Protein AF-A0A970LHW4-F1 (afdb_monomer)

Structure (mmCIF, N/CA/C/O backbone):
data_AF-A0A970LHW4-F1
#
_entry.id   AF-A0A970LHW4-F1
#
loop_
_atom_site.group_PDB
_atom_site.id
_atom_site.type_symbol
_atom_site.label_atom_id
_atom_site.label_alt_id
_atom_site.label_comp_id
_atom_site.label_asym_id
_atom_site.label_entity_id
_atom_site.label_seq_id
_atom_site.pdbx_PDB_ins_code
_atom_site.Cartn_x
_atom_site.Cartn_y
_atom_site.Cartn_z
_atom_site.occupancy
_atom_site.B_iso_or_equiv
_atom_site.auth_seq_id
_atom_site.auth_comp_id
_atom_site.auth_asym_id
_atom_site.auth_atom_id
_atom_site.pdbx_PDB_model_num
ATOM 1 N N . MET A 1 1 ? -14.617 6.954 9.684 1.00 85.25 1 MET A N 1
ATOM 2 C CA . MET A 1 1 ? -13.290 6.614 9.109 1.00 85.25 1 MET A CA 1
ATOM 3 C C . MET A 1 1 ? -13.121 5.182 8.567 1.00 85.25 1 MET A C 1
ATOM 5 O O . MET A 1 1 ? -12.139 4.985 7.858 1.00 85.25 1 MET A O 1
ATOM 9 N N . LYS A 1 2 ? -14.026 4.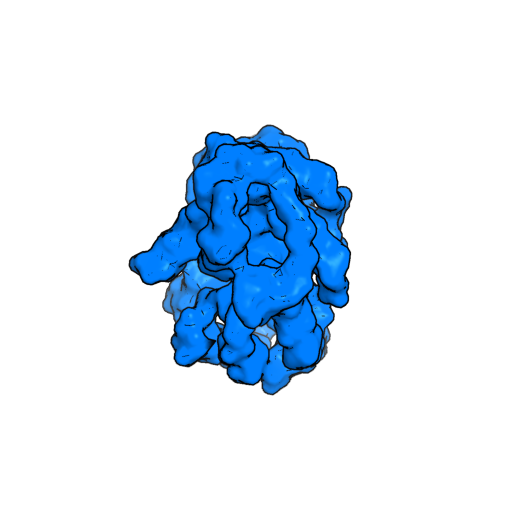224 8.832 1.00 91.62 2 LYS A N 1
ATOM 10 C CA . LYS A 1 2 ? -13.881 2.782 8.519 1.00 91.62 2 LYS A CA 1
ATOM 11 C C . LYS A 1 2 ? -13.119 2.439 7.222 1.00 91.62 2 LYS A C 1
ATOM 13 O O . LYS A 1 2 ? -13.445 2.955 6.150 1.00 91.62 2 LYS A O 1
ATOM 18 N N . ASN A 1 3 ? -12.145 1.539 7.321 1.00 96.50 3 ASN A N 1
ATOM 19 C CA . ASN A 1 3 ? -11.309 1.055 6.229 1.00 96.50 3 ASN A CA 1
ATOM 20 C C . ASN A 1 3 ? -11.797 -0.316 5.727 1.00 96.50 3 ASN A C 1
ATOM 22 O O . ASN A 1 3 ? -11.518 -1.361 6.317 1.00 96.50 3 ASN A O 1
ATOM 26 N N . LYS A 1 4 ? -12.526 -0.306 4.604 1.00 95.88 4 LYS A N 1
ATOM 27 C CA . LYS A 1 4 ? -13.119 -1.512 3.997 1.00 95.88 4 LYS A CA 1
ATOM 28 C C . LYS A 1 4 ? -12.069 -2.529 3.538 1.00 95.88 4 LYS A C 1
ATOM 30 O O . LYS A 1 4 ? -12.316 -3.729 3.621 1.00 95.88 4 LYS A O 1
ATOM 35 N N . LEU A 1 5 ? -10.897 -2.066 3.095 1.00 97.94 5 LEU A N 1
ATOM 36 C CA . LEU A 1 5 ? -9.785 -2.943 2.725 1.00 97.94 5 LEU A CA 1
ATOM 37 C C . LEU A 1 5 ? -9.297 -3.739 3.939 1.00 97.94 5 LEU A C 1
ATOM 39 O O . LEU A 1 5 ? -9.188 -4.962 3.870 1.00 97.94 5 LEU A O 1
ATOM 43 N N . LYS A 1 6 ? -9.063 -3.049 5.066 1.00 98.25 6 LYS A N 1
ATOM 44 C CA . LYS A 1 6 ? -8.646 -3.674 6.331 1.00 98.25 6 LYS A CA 1
ATOM 45 C C . LYS A 1 6 ? -9.689 -4.676 6.827 1.00 98.25 6 LYS A C 1
ATOM 47 O O . LYS A 1 6 ? -9.333 -5.799 7.160 1.00 98.25 6 LYS A O 1
ATOM 52 N N . GLU A 1 7 ? -10.969 -4.306 6.815 1.00 98.06 7 GLU A N 1
ATOM 53 C CA . GLU A 1 7 ? -12.076 -5.204 7.180 1.00 98.06 7 GLU A CA 1
ATOM 54 C C . GLU A 1 7 ? -12.098 -6.482 6.324 1.00 98.06 7 GLU A C 1
ATOM 56 O O . GLU A 1 7 ? -12.187 -7.593 6.855 1.00 98.06 7 GLU A O 1
ATOM 61 N N . LYS A 1 8 ? -11.964 -6.344 4.998 1.00 98.31 8 LYS A N 1
ATOM 62 C CA . LYS A 1 8 ? -11.939 -7.489 4.082 1.00 98.31 8 LYS A CA 1
ATOM 63 C C . LYS A 1 8 ? -10.765 -8.423 4.380 1.00 98.31 8 LYS A C 1
ATOM 65 O O . LYS A 1 8 ? -10.973 -9.629 4.467 1.00 98.31 8 LYS A O 1
ATOM 70 N N . MET A 1 9 ? -9.566 -7.892 4.613 1.00 98.12 9 MET A N 1
ATOM 71 C CA . MET A 1 9 ? -8.403 -8.726 4.945 1.00 98.12 9 MET A CA 1
ATOM 72 C C . MET A 1 9 ? -8.523 -9.391 6.323 1.00 98.12 9 MET A C 1
ATOM 74 O O . MET A 1 9 ? -8.213 -10.571 6.457 1.00 98.12 9 MET A O 1
ATOM 78 N N . LEU A 1 10 ? -9.043 -8.691 7.341 1.00 97.56 10 LEU A N 1
ATOM 79 C CA . LEU A 1 10 ? -9.272 -9.271 8.676 1.00 97.56 10 LEU A CA 1
ATOM 80 C C . LEU A 1 10 ? -10.277 -10.432 8.662 1.00 97.56 10 LEU A C 1
ATOM 82 O O . LEU A 1 10 ? -10.182 -11.335 9.489 1.00 97.56 10 LEU A O 1
ATOM 86 N N . SER A 1 11 ? -11.219 -10.435 7.715 1.00 97.31 11 SER A N 1
ATOM 87 C CA . SER A 1 11 ? -12.148 -11.553 7.495 1.00 97.31 11 SER A CA 1
ATOM 88 C C . SER A 1 11 ? -11.569 -12.685 6.629 1.00 97.31 11 SER A C 1
ATOM 90 O O . SER A 1 11 ? -12.286 -13.622 6.280 1.00 97.31 11 SER A O 1
ATOM 92 N N . GLY A 1 12 ? -10.274 -12.630 6.295 1.00 95.62 12 GLY A N 1
ATOM 93 C CA . GLY A 1 12 ? -9.578 -13.624 5.470 1.00 95.62 12 GLY A CA 1
ATOM 94 C C . GLY A 1 12 ? -9.764 -13.432 3.962 1.00 95.62 12 GLY A C 1
ATOM 95 O O . GLY A 1 12 ? -9.397 -14.306 3.174 1.00 95.62 12 GLY A O 1
ATOM 96 N N . GLY A 1 13 ? -10.351 -12.309 3.539 1.00 97.31 13 GLY A N 1
ATOM 97 C CA . GLY A 1 13 ? -10.521 -11.964 2.135 1.00 97.31 13 GLY A CA 1
ATOM 98 C C . GLY A 1 13 ? -9.216 -11.496 1.491 1.00 97.31 13 GLY A C 1
ATOM 99 O O . GLY A 1 13 ? -8.459 -10.726 2.073 1.00 97.31 13 GLY A O 1
ATOM 100 N N . LYS A 1 14 ? -8.986 -11.915 0.244 1.00 97.88 14 LYS A N 1
ATOM 101 C CA . LYS A 1 14 ? -7.875 -11.421 -0.584 1.00 97.88 14 LYS A CA 1
ATOM 102 C C . LYS A 1 14 ? -8.255 -10.112 -1.262 1.00 97.88 14 LYS A C 1
ATOM 104 O O . LYS A 1 14 ? -9.410 -9.951 -1.671 1.00 97.88 14 LYS A O 1
ATOM 109 N N . VAL A 1 15 ? -7.289 -9.208 -1.404 1.00 98.69 15 VAL A N 1
ATOM 110 C CA . VAL A 1 15 ? -7.511 -7.874 -1.967 1.00 98.69 15 VAL A CA 1
ATOM 111 C C . VAL A 1 15 ? -6.687 -7.634 -3.228 1.00 98.69 15 VAL A C 1
ATOM 113 O O . VAL A 1 15 ? -5.481 -7.878 -3.257 1.00 98.69 15 VAL A O 1
ATOM 116 N N . LEU A 1 16 ? -7.336 -7.162 -4.290 1.00 98.75 16 LEU A N 1
ATOM 117 C CA . LEU A 1 16 ? -6.688 -6.862 -5.568 1.00 98.75 16 LEU A CA 1
ATOM 118 C C . LEU A 1 16 ? -6.726 -5.360 -5.838 1.00 98.75 16 LEU A C 1
ATOM 120 O O . LEU A 1 16 ? -7.782 -4.733 -5.747 1.00 98.75 16 LEU A O 1
ATOM 124 N N . GLY A 1 17 ? -5.578 -4.801 -6.202 1.00 98.56 17 GLY A N 1
ATOM 125 C CA . GLY A 1 17 ? -5.444 -3.396 -6.561 1.00 98.56 17 GLY A CA 1
ATOM 126 C C . GLY A 1 17 ? -4.486 -3.170 -7.719 1.00 98.56 17 GLY A C 1
ATOM 127 O O . GLY A 1 17 ? -3.984 -4.117 -8.321 1.00 98.56 17 GLY A O 1
ATOM 128 N N . THR A 1 18 ? -4.226 -1.902 -8.021 1.00 98.62 18 THR A N 1
ATOM 129 C CA . THR A 1 18 ? -3.311 -1.454 -9.084 1.00 98.62 18 THR A CA 1
ATOM 130 C C . THR A 1 18 ? -2.544 -0.216 -8.633 1.00 98.62 18 THR A C 1
ATOM 132 O O . THR A 1 18 ? -3.026 0.542 -7.786 1.00 98.62 18 THR A O 1
ATOM 135 N N . PHE A 1 19 ? -1.379 0.030 -9.229 1.00 98.50 19 PHE A N 1
ATOM 136 C CA . PHE A 1 19 ? -0.778 1.362 -9.188 1.00 98.50 19 PHE A CA 1
ATOM 137 C C . PHE A 1 19 ? -1.552 2.330 -10.089 1.00 98.50 19 PHE A C 1
ATOM 139 O O . PHE A 1 19 ? -2.096 1.933 -11.125 1.00 98.50 19 PHE A O 1
ATOM 146 N N . PHE A 1 20 ? -1.613 3.589 -9.666 1.00 98.25 20 PHE A N 1
ATOM 147 C CA . PHE A 1 20 ? -2.299 4.672 -10.356 1.00 98.25 20 PHE A CA 1
ATOM 148 C C . PHE A 1 20 ? -1.300 5.765 -10.721 1.00 98.25 20 PHE A C 1
ATOM 150 O O . PHE A 1 20 ? -0.645 6.322 -9.840 1.00 98.25 20 PHE A O 1
ATOM 157 N N . GLN A 1 21 ? -1.190 6.053 -12.017 1.00 95.69 21 GLN A N 1
ATOM 158 C CA . GLN A 1 21 ? -0.296 7.058 -12.594 1.00 95.69 21 GLN A CA 1
ATOM 159 C C . GLN A 1 21 ? -0.969 7.903 -13.683 1.00 95.69 21 GLN A C 1
ATOM 161 O O . GLN A 1 21 ? -0.470 8.984 -13.992 1.00 95.69 21 GLN A O 1
ATOM 166 N N . LEU A 1 22 ? -2.101 7.464 -14.251 1.00 94.88 22 LEU A N 1
ATOM 167 C CA . LEU A 1 22 ? -2.791 8.178 -15.333 1.00 94.88 22 LEU A CA 1
ATOM 168 C C . LEU A 1 22 ? -3.303 9.555 -14.883 1.00 94.88 22 LEU A C 1
ATOM 170 O O . LEU A 1 22 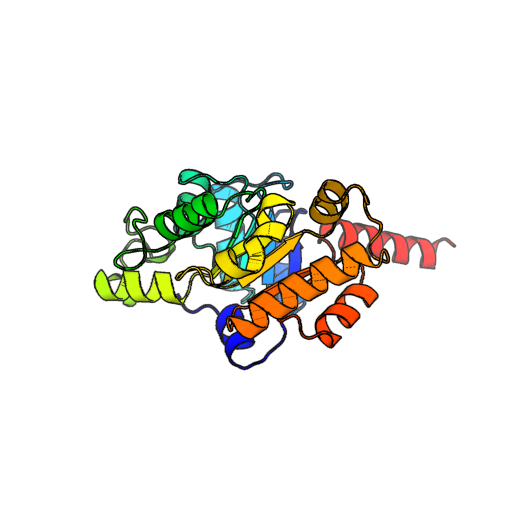? -3.295 10.510 -15.659 1.00 94.88 22 LEU A O 1
ATOM 174 N N . GLY A 1 23 ? -3.719 9.657 -13.619 1.00 95.00 23 GLY A N 1
ATOM 175 C CA . GLY A 1 23 ? -4.276 10.877 -13.050 1.00 95.00 23 GLY A CA 1
ATOM 176 C C . GLY A 1 23 ? -5.713 11.150 -13.503 1.00 95.00 23 GLY A C 1
ATOM 177 O O . GLY A 1 23 ? -6.284 10.465 -14.349 1.00 95.00 23 GLY A O 1
ATOM 178 N N . GLY A 1 24 ? -6.311 12.177 -12.900 1.00 97.12 24 GLY A N 1
ATOM 179 C CA . GLY A 1 24 ? -7.685 12.597 -13.171 1.00 97.12 24 GLY A CA 1
ATOM 180 C C . GLY A 1 24 ? -8.746 11.784 -12.420 1.00 97.12 24 GLY A C 1
ATOM 181 O O . GLY A 1 24 ? -8.672 10.563 -12.292 1.00 97.12 24 GLY A O 1
ATOM 182 N N . ASN A 1 25 ? -9.784 12.477 -11.948 1.00 97.94 25 ASN A N 1
ATOM 183 C CA . ASN A 1 25 ? -10.868 11.854 -11.183 1.00 97.94 25 ASN A CA 1
ATOM 184 C C . ASN A 1 25 ? -11.656 10.829 -12.011 1.00 97.94 25 ASN A C 1
ATOM 186 O O . ASN A 1 25 ? -12.029 9.791 -11.481 1.00 97.94 25 ASN A O 1
ATOM 190 N N . THR A 1 26 ? -11.814 11.045 -13.321 1.00 98.25 26 THR A N 1
ATOM 191 C CA . THR A 1 26 ? -12.465 10.075 -14.217 1.00 98.25 26 THR A CA 1
ATOM 192 C C . THR A 1 26 ? -11.777 8.710 -14.189 1.00 98.25 26 THR A C 1
ATOM 194 O O . THR A 1 26 ? -12.448 7.682 -14.161 1.00 98.25 26 THR A O 1
ATOM 197 N N . ALA A 1 27 ? -10.443 8.673 -14.136 1.00 97.88 27 ALA A N 1
ATOM 198 C CA . ALA A 1 27 ? -9.716 7.413 -14.055 1.00 97.88 27 ALA A CA 1
ATOM 199 C C . ALA A 1 27 ? -9.952 6.715 -12.703 1.00 97.88 27 ALA A C 1
ATOM 201 O O . ALA A 1 27 ? -10.177 5.506 -12.672 1.00 97.88 27 ALA A O 1
ATOM 202 N N . VAL A 1 28 ? -10.010 7.469 -11.598 1.00 98.50 28 VAL A N 1
ATOM 203 C CA . VAL A 1 28 ? -10.388 6.936 -10.275 1.00 98.50 28 VAL A CA 1
ATOM 204 C C . VAL A 1 28 ? -11.818 6.379 -10.287 1.00 98.50 28 VAL A C 1
ATOM 206 O O . VAL A 1 28 ? -12.070 5.315 -9.719 1.00 98.50 28 VAL A O 1
ATOM 209 N N . GLU A 1 29 ? -12.755 7.037 -10.976 1.00 98.44 29 GLU A N 1
ATOM 210 C CA . GLU A 1 29 ? -14.111 6.513 -11.164 1.00 98.44 29 GLU A CA 1
ATOM 211 C C . GLU A 1 29 ? -14.121 5.190 -11.922 1.00 98.44 29 GLU A C 1
ATOM 213 O O . GLU A 1 29 ? -14.764 4.240 -11.467 1.00 98.44 29 GLU A O 1
ATOM 218 N N . CYS A 1 30 ? -13.369 5.093 -13.021 1.00 98.44 30 CYS A N 1
ATOM 219 C CA . CYS A 1 30 ? -13.202 3.846 -13.762 1.00 98.44 30 CYS A CA 1
ATOM 220 C C . CYS A 1 30 ? -12.623 2.730 -12.880 1.00 98.44 30 CYS A C 1
ATOM 222 O O . CYS A 1 30 ? -13.139 1.611 -12.903 1.00 98.44 30 CYS A O 1
ATOM 224 N N . LEU A 1 31 ? -11.610 3.026 -12.058 1.00 98.19 31 LEU A N 1
ATOM 225 C CA . LEU A 1 31 ? -11.053 2.057 -11.111 1.00 98.19 31 LEU A CA 1
ATOM 226 C C . LEU A 1 31 ? -12.104 1.590 -10.097 1.00 98.19 31 LEU A C 1
ATOM 228 O O . LEU A 1 31 ? -12.250 0.389 -9.887 1.00 98.19 31 LEU A O 1
ATOM 232 N N . GLY A 1 32 ? -12.903 2.497 -9.534 1.00 97.81 32 GLY A N 1
ATOM 233 C CA . GLY A 1 32 ? -13.994 2.115 -8.634 1.00 97.81 32 GLY A CA 1
ATOM 234 C C . GLY A 1 32 ? -15.111 1.306 -9.308 1.00 97.81 32 GLY A C 1
ATOM 235 O O . GLY A 1 32 ? -15.722 0.454 -8.672 1.00 97.81 32 GLY A O 1
ATOM 236 N N . ILE A 1 33 ? -15.378 1.527 -10.601 1.00 98.19 33 ILE A N 1
ATOM 237 C CA . ILE A 1 33 ? -16.322 0.711 -11.393 1.00 98.19 33 ILE A CA 1
ATOM 238 C C . ILE A 1 33 ? -15.764 -0.695 -11.648 1.00 98.19 33 ILE A C 1
ATOM 240 O O . ILE A 1 33 ? -16.531 -1.654 -11.685 1.00 98.19 33 ILE A O 1
ATOM 244 N N . SER A 1 34 ? -14.445 -0.829 -11.808 1.00 97.56 34 SER A N 1
ATOM 245 C CA . SER A 1 34 ? -13.800 -2.097 -12.180 1.00 97.56 34 SER A CA 1
ATOM 246 C C . SER A 1 34 ? -13.935 -3.217 -11.137 1.00 97.56 34 SER A C 1
ATOM 248 O O . SER A 1 34 ? -13.726 -4.383 -11.466 1.00 97.56 34 SER A O 1
ATOM 250 N N . GLY A 1 35 ? -14.284 -2.880 -9.889 1.00 96.69 35 GLY A N 1
ATOM 251 C CA . GLY A 1 35 ? -14.379 -3.831 -8.779 1.00 96.69 35 GLY A CA 1
ATOM 252 C C . GLY A 1 35 ? -13.052 -4.116 -8.070 1.00 96.69 35 GLY A C 1
ATOM 253 O O . GLY A 1 35 ? -12.989 -5.047 -7.270 1.00 96.69 35 GLY A O 1
ATOM 254 N N . LEU A 1 36 ? -12.000 -3.333 -8.340 1.00 98.31 36 LEU A N 1
ATOM 255 C CA . LEU A 1 36 ? -10.772 -3.355 -7.542 1.00 98.31 36 LEU A CA 1
ATOM 256 C C . LEU A 1 36 ? -11.054 -2.942 -6.090 1.00 98.31 36 LEU A C 1
ATOM 258 O O . LEU A 1 36 ? -11.860 -2.053 -5.820 1.00 98.31 36 LEU A O 1
ATOM 262 N N . ASP A 1 37 ? -10.346 -3.570 -5.152 1.00 98.62 37 ASP A N 1
ATOM 263 C CA . ASP A 1 37 ? -10.492 -3.304 -3.718 1.00 98.62 37 ASP A CA 1
ATOM 264 C C . ASP A 1 37 ? -9.761 -2.024 -3.294 1.00 98.62 37 ASP A C 1
ATOM 266 O O . ASP A 1 37 ? -10.196 -1.294 -2.393 1.00 98.62 37 ASP A O 1
ATOM 270 N N . PHE A 1 38 ? -8.631 -1.756 -3.948 1.00 98.81 38 PHE A N 1
ATOM 271 C CA . PHE A 1 38 ? -7.804 -0.586 -3.706 1.00 98.81 38 PHE A CA 1
ATOM 272 C C . PHE A 1 38 ? -7.059 -0.135 -4.959 1.00 98.81 38 PHE A C 1
ATOM 274 O O . PHE A 1 38 ? -6.933 -0.861 -5.943 1.00 98.81 38 PHE A O 1
ATOM 281 N N . PHE A 1 39 ? -6.507 1.066 -4.891 1.00 98.75 39 PHE A N 1
ATOM 282 C CA . PHE A 1 39 ? -5.485 1.539 -5.815 1.00 98.75 39 PHE A CA 1
ATOM 283 C C . PHE A 1 39 ? -4.428 2.321 -5.039 1.00 98.75 39 PHE A C 1
ATOM 285 O O . PHE A 1 39 ? -4.682 2.781 -3.923 1.00 98.75 39 PHE A O 1
ATOM 292 N N . ILE A 1 40 ? -3.237 2.431 -5.619 1.00 98.88 40 ILE A N 1
ATOM 293 C CA . ILE A 1 40 ? -2.098 3.110 -5.007 1.00 98.88 40 ILE A CA 1
ATOM 294 C C . ILE A 1 40 ? -1.854 4.411 -5.761 1.00 98.88 40 ILE A C 1
ATOM 296 O O . ILE A 1 40 ? -1.388 4.386 -6.899 1.00 98.88 40 ILE A O 1
ATOM 300 N N . ILE A 1 41 ? -2.157 5.536 -5.116 1.00 98.81 41 ILE A N 1
ATOM 301 C CA . ILE A 1 41 ? -1.736 6.862 -5.568 1.00 98.81 41 ILE A CA 1
ATOM 302 C C . ILE A 1 41 ? -0.225 6.937 -5.377 1.00 98.81 41 ILE A C 1
ATOM 304 O O . ILE A 1 41 ? 0.275 6.861 -4.252 1.00 98.81 41 ILE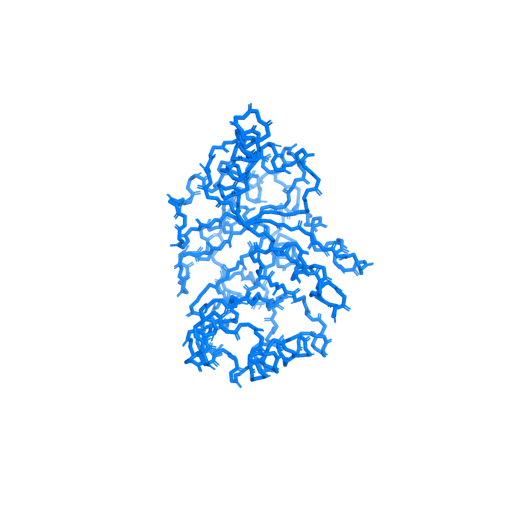 A O 1
ATOM 308 N N . ASP A 1 42 ? 0.496 7.048 -6.482 1.00 98.06 42 ASP A N 1
ATOM 309 C CA . ASP A 1 42 ? 1.949 7.011 -6.481 1.00 98.06 42 ASP A CA 1
ATOM 310 C C . ASP A 1 42 ? 2.535 8.423 -6.448 1.00 98.06 42 ASP A C 1
ATOM 312 O O . ASP A 1 42 ? 2.471 9.145 -7.440 1.00 98.06 42 ASP A O 1
ATOM 316 N N . THR A 1 43 ? 3.094 8.821 -5.306 1.00 98.00 43 THR A N 1
ATOM 317 C CA . THR A 1 43 ? 3.767 10.127 -5.152 1.00 98.00 43 THR A CA 1
ATOM 318 C C . THR A 1 43 ? 5.291 10.022 -5.238 1.00 98.00 43 THR A C 1
ATOM 320 O O . THR A 1 43 ? 5.978 11.035 -5.167 1.00 98.00 43 THR A O 1
ATOM 323 N N . GLU A 1 44 ? 5.830 8.808 -5.390 1.00 97.44 44 GLU A N 1
ATOM 324 C CA . GLU A 1 44 ? 7.268 8.562 -5.542 1.00 97.44 44 GLU A CA 1
ATOM 325 C C . GLU A 1 44 ? 7.689 8.625 -7.013 1.00 97.44 44 GLU A C 1
ATOM 327 O O . GLU A 1 44 ? 8.591 9.377 -7.381 1.00 97.44 44 GLU A O 1
ATOM 332 N N . HIS A 1 45 ? 7.019 7.844 -7.864 1.00 96.44 45 HIS A N 1
ATOM 333 C CA . HIS A 1 45 ? 7.295 7.811 -9.304 1.00 96.44 45 HIS A CA 1
ATOM 334 C C . HIS A 1 45 ? 6.178 8.424 -10.149 1.00 96.44 45 HIS A C 1
ATOM 336 O O . HIS A 1 45 ? 6.384 8.698 -11.332 1.00 96.44 45 HIS A O 1
ATOM 342 N N . GLY A 1 46 ? 4.999 8.639 -9.561 1.00 93.12 46 GLY A N 1
ATOM 343 C CA . GLY A 1 46 ? 3.918 9.375 -10.201 1.00 93.12 46 GLY A CA 1
ATOM 344 C C . GLY A 1 46 ? 4.065 10.891 -10.010 1.00 93.12 46 GLY A C 1
ATOM 345 O O . GLY A 1 46 ? 4.798 11.353 -9.136 1.00 93.12 46 GLY A O 1
ATOM 346 N N . PRO A 1 47 ? 3.356 11.699 -10.813 1.00 93.75 47 PRO A N 1
ATOM 347 C CA . PRO A 1 47 ? 3.504 13.155 -10.817 1.00 93.75 47 PRO A CA 1
ATOM 348 C C . PRO A 1 47 ? 2.684 13.859 -9.718 1.00 93.75 47 PRO A C 1
ATOM 350 O O . PRO A 1 47 ? 2.463 15.066 -9.796 1.00 93.75 47 PRO A O 1
ATOM 353 N N . PHE A 1 48 ? 2.146 13.118 -8.747 1.00 96.56 48 PHE A N 1
ATOM 354 C CA . PHE A 1 48 ? 1.145 13.624 -7.809 1.00 96.56 48 PHE A CA 1
ATOM 355 C C . PHE A 1 48 ? 1.768 14.133 -6.510 1.00 96.56 48 PHE A C 1
ATOM 357 O O . PHE A 1 48 ? 2.714 13.551 -5.988 1.00 96.56 48 PHE A O 1
ATOM 364 N N . ASP A 1 49 ? 1.160 15.172 -5.939 1.00 96.06 49 ASP A N 1
ATOM 365 C CA . ASP A 1 49 ? 1.476 15.664 -4.595 1.00 96.06 49 ASP A CA 1
ATOM 366 C C . ASP A 1 49 ? 0.189 15.762 -3.747 1.00 96.06 49 ASP A C 1
ATOM 368 O O . ASP A 1 49 ? -0.867 15.245 -4.132 1.00 96.06 49 ASP A O 1
ATOM 372 N N . VAL A 1 50 ? 0.269 16.391 -2.573 1.00 97.38 50 VAL A N 1
ATOM 373 C CA . VAL A 1 50 ? -0.780 16.427 -1.538 1.00 97.38 50 VAL A CA 1
ATOM 374 C C . VAL A 1 50 ? -2.159 16.827 -2.076 1.00 97.38 50 VAL A C 1
ATOM 376 O O . VAL A 1 50 ? -3.139 16.137 -1.796 1.00 97.38 50 VAL A O 1
ATOM 379 N N . GLU A 1 51 ? -2.261 17.921 -2.835 1.00 97.56 51 GLU A N 1
ATOM 380 C CA . GLU A 1 51 ? -3.557 18.439 -3.306 1.00 97.56 51 GLU A CA 1
ATOM 381 C C . GLU A 1 51 ? -4.208 17.509 -4.331 1.00 97.56 51 GLU A C 1
ATOM 383 O O . GLU A 1 51 ? -5.374 17.145 -4.191 1.00 97.56 51 GLU A O 1
ATOM 388 N N . THR A 1 52 ? -3.439 17.042 -5.315 1.00 97.88 52 THR A N 1
ATOM 389 C CA . THR A 1 52 ? -3.942 16.101 -6.321 1.00 97.88 52 THR A CA 1
ATOM 390 C C . THR A 1 52 ? -4.334 14.766 -5.680 1.00 97.88 52 THR A C 1
ATOM 392 O O . THR A 1 52 ? -5.384 14.207 -5.990 1.00 97.88 52 THR A O 1
ATOM 395 N N . SER A 1 53 ? -3.537 14.286 -4.720 1.00 98.50 53 SER A N 1
ATOM 396 C CA . SER A 1 53 ? -3.846 13.072 -3.954 1.00 98.50 53 SER A CA 1
ATOM 397 C C . SER A 1 53 ? -5.145 13.222 -3.161 1.00 98.50 53 SER A C 1
ATOM 399 O O . SER A 1 53 ? -5.961 12.302 -3.141 1.00 98.50 53 SER A O 1
ATOM 401 N N . MET A 1 54 ? -5.380 14.389 -2.550 1.00 98.38 54 MET A N 1
ATOM 402 C CA . MET A 1 54 ? -6.628 14.696 -1.845 1.00 98.38 54 MET A CA 1
ATOM 403 C C . MET A 1 54 ? -7.851 14.585 -2.762 1.00 98.38 54 MET A C 1
ATOM 405 O O . MET A 1 54 ? -8.874 14.035 -2.350 1.00 98.38 54 MET A O 1
ATOM 409 N N . ASP A 1 55 ? -7.759 15.080 -3.995 1.00 98.38 55 ASP A N 1
ATOM 410 C CA . ASP A 1 55 ? -8.865 15.007 -4.953 1.00 98.38 55 ASP A CA 1
ATOM 411 C C . ASP A 1 55 ? -9.151 13.570 -5.401 1.00 98.38 55 ASP A C 1
ATOM 413 O O . ASP A 1 55 ? -10.313 13.152 -5.442 1.00 98.38 55 ASP A O 1
ATOM 417 N N . PHE A 1 56 ? -8.112 12.761 -5.613 1.00 98.75 56 PHE A N 1
ATOM 418 C CA . PHE A 1 56 ? -8.287 11.336 -5.896 1.00 98.75 56 PHE A CA 1
ATOM 419 C C . PHE A 1 56 ? -8.896 10.580 -4.715 1.00 98.75 56 PHE A C 1
ATOM 421 O O . PHE A 1 56 ? -9.777 9.746 -4.919 1.00 98.75 56 PHE A O 1
ATOM 428 N N . ILE A 1 57 ? -8.491 10.895 -3.481 1.00 98.56 57 ILE A N 1
ATOM 429 C CA . ILE A 1 57 ? -9.068 10.303 -2.266 1.00 98.56 57 ILE A CA 1
ATOM 430 C C . ILE A 1 57 ? -10.565 10.630 -2.161 1.00 98.56 57 ILE A C 1
ATOM 432 O O . ILE A 1 57 ? -11.365 9.737 -1.884 1.00 98.56 57 ILE A O 1
ATOM 436 N N . ARG A 1 58 ? -10.971 11.879 -2.427 1.00 98.12 58 ARG A N 1
ATOM 437 C CA . ARG A 1 58 ? -12.394 12.277 -2.440 1.00 98.12 58 ARG A CA 1
ATOM 438 C C . ARG A 1 58 ? -13.196 11.449 -3.444 1.00 98.12 58 ARG A C 1
ATOM 440 O O . ARG A 1 58 ? -14.256 10.926 -3.108 1.00 98.12 58 ARG A O 1
ATOM 447 N N . THR A 1 59 ? -12.676 11.295 -4.658 1.00 98.50 59 THR A N 1
ATOM 448 C CA . THR A 1 59 ? -13.336 10.504 -5.706 1.00 98.50 59 THR A CA 1
ATOM 449 C C . THR A 1 59 ? -13.396 9.019 -5.342 1.00 98.50 59 THR A C 1
ATOM 451 O O . THR A 1 59 ? -14.425 8.373 -5.532 1.00 98.50 59 THR A O 1
ATOM 454 N N . ALA A 1 60 ? -12.330 8.479 -4.752 1.00 98.38 60 ALA A N 1
ATOM 455 C CA . ALA A 1 60 ? -12.268 7.096 -4.291 1.00 98.38 60 ALA A CA 1
ATOM 456 C C . ALA A 1 60 ? -13.346 6.777 -3.247 1.00 98.38 60 ALA A C 1
ATOM 458 O O . ALA A 1 60 ? -14.031 5.757 -3.350 1.00 98.38 60 ALA A O 1
ATOM 459 N N . GLU A 1 61 ? -13.545 7.679 -2.282 1.00 96.75 61 GLU A N 1
ATOM 460 C CA . GLU A 1 61 ? -14.585 7.558 -1.257 1.00 96.75 61 GLU A CA 1
ATOM 461 C C . GLU A 1 61 ? -15.991 7.520 -1.874 1.00 96.75 61 GLU A C 1
ATOM 463 O O . GLU A 1 61 ? -16.779 6.637 -1.532 1.00 96.75 61 GLU A O 1
ATOM 468 N N . LEU A 1 62 ? -16.285 8.400 -2.842 1.00 97.25 62 LEU A N 1
ATOM 469 C CA . LEU A 1 62 ? -17.562 8.402 -3.574 1.00 97.25 62 LEU A CA 1
ATOM 470 C C . LEU A 1 62 ? -17.789 7.109 -4.371 1.00 97.25 62 LEU A C 1
ATOM 472 O O . LEU A 1 62 ? -18.926 6.678 -4.566 1.00 97.25 62 LEU A O 1
ATOM 476 N N . ARG A 1 63 ? -16.706 6.477 -4.828 1.00 97.00 63 ARG A N 1
ATOM 477 C CA . ARG A 1 63 ? -16.729 5.263 -5.653 1.00 97.00 63 ARG A CA 1
ATOM 478 C C . ARG A 1 63 ? -16.506 3.975 -4.868 1.00 97.00 63 ARG A C 1
ATOM 480 O O . ARG A 1 63 ? -16.477 2.910 -5.474 1.00 97.00 63 ARG A O 1
ATOM 487 N N . ASN A 1 64 ? -16.416 4.055 -3.539 1.00 95.88 64 ASN A N 1
ATOM 488 C CA . ASN A 1 64 ? -16.222 2.916 -2.641 1.00 95.88 64 ASN A CA 1
ATOM 489 C C . ASN A 1 64 ? -14.978 2.053 -2.937 1.00 95.88 64 ASN A C 1
ATOM 491 O O . ASN A 1 64 ? -14.980 0.865 -2.620 1.00 95.88 64 ASN A O 1
ATOM 495 N N . ILE A 1 65 ? -13.913 2.644 -3.479 1.00 98.19 65 ILE A N 1
ATOM 496 C CA . ILE A 1 65 ? -12.606 1.993 -3.646 1.00 98.19 65 ILE A CA 1
ATOM 497 C C . ILE A 1 65 ? -11.620 2.561 -2.621 1.00 98.19 65 ILE A C 1
ATOM 499 O O . ILE A 1 65 ? -11.677 3.746 -2.302 1.00 98.19 65 ILE A O 1
ATOM 503 N N . THR A 1 66 ? -10.729 1.736 -2.064 1.00 98.56 66 THR A N 1
ATOM 504 C CA . THR A 1 66 ? -9.809 2.196 -1.009 1.00 98.56 66 THR A CA 1
ATOM 505 C C . THR A 1 66 ? -8.574 2.887 -1.608 1.00 98.56 66 THR A C 1
ATOM 507 O O . THR A 1 66 ? -7.818 2.230 -2.323 1.00 98.56 66 THR A O 1
ATOM 510 N N . PRO A 1 67 ? -8.305 4.173 -1.305 1.00 98.44 67 PRO A N 1
ATOM 511 C CA . PRO A 1 67 ? -7.079 4.835 -1.738 1.00 98.44 67 PRO A CA 1
ATOM 512 C C . PRO A 1 67 ? -5.936 4.556 -0.752 1.00 98.44 67 PRO A C 1
ATOM 514 O O . PRO A 1 67 ? -5.966 4.992 0.407 1.00 98.44 67 PRO A O 1
ATOM 517 N N . LEU A 1 68 ? -4.913 3.848 -1.221 1.00 98.81 68 LEU A N 1
ATOM 518 C CA . LEU A 1 68 ? -3.600 3.807 -0.580 1.00 98.81 68 LEU A CA 1
ATOM 519 C C . LEU A 1 68 ? -2.697 4.859 -1.227 1.00 98.81 68 LEU A C 1
ATOM 521 O O . LEU A 1 68 ? -2.873 5.189 -2.398 1.00 98.81 68 LEU A O 1
ATOM 525 N N . VAL A 1 69 ? -1.722 5.374 -0.483 1.00 98.88 69 VAL A N 1
ATOM 526 C CA . VAL A 1 69 ? -0.729 6.315 -1.018 1.00 98.88 69 VAL A CA 1
ATOM 527 C C . VAL A 1 69 ? 0.659 5.730 -0.828 1.00 98.88 69 VAL A C 1
ATOM 529 O O . VAL A 1 69 ? 1.045 5.446 0.306 1.00 98.88 69 VAL A O 1
ATOM 532 N N . ARG A 1 70 ? 1.421 5.574 -1.916 1.00 98.81 70 ARG A N 1
ATOM 533 C CA . ARG A 1 70 ? 2.870 5.392 -1.811 1.00 98.81 70 ARG A CA 1
ATOM 534 C C . ARG A 1 70 ? 3.499 6.766 -1.657 1.00 98.81 70 ARG A C 1
ATOM 536 O O . ARG A 1 70 ? 3.401 7.587 -2.571 1.00 98.81 70 ARG A O 1
ATOM 543 N N . VAL A 1 71 ? 4.057 7.034 -0.479 1.00 98.56 71 VAL A N 1
ATOM 544 C CA . VAL A 1 71 ? 4.672 8.330 -0.160 1.00 98.56 71 VAL A CA 1
ATOM 545 C C . VAL A 1 71 ? 6.024 8.476 -0.852 1.00 98.56 71 VAL A C 1
ATOM 547 O O . VAL A 1 71 ? 6.676 7.483 -1.139 1.00 98.56 71 VAL A O 1
ATOM 550 N N . LYS A 1 72 ? 6.456 9.712 -1.095 1.00 96.38 72 LYS A N 1
ATOM 551 C CA . LYS A 1 72 ? 7.682 10.003 -1.851 1.00 96.38 72 LYS A CA 1
ATOM 552 C C . LYS A 1 72 ? 8.999 9.658 -1.149 1.00 96.38 72 LYS A C 1
ATOM 554 O O . LYS A 1 72 ? 10.004 9.491 -1.823 1.00 96.38 72 LYS A O 1
ATOM 559 N N . ASP A 1 73 ? 9.019 9.632 0.184 1.00 97.12 73 ASP A N 1
ATOM 560 C CA . ASP A 1 73 ? 10.226 9.373 0.976 1.00 97.12 73 ASP A CA 1
ATOM 561 C C . ASP A 1 73 ? 9.916 9.011 2.442 1.00 97.12 73 ASP A C 1
ATOM 563 O O . ASP A 1 73 ? 8.788 9.139 2.935 1.00 97.12 73 ASP A O 1
ATOM 567 N N . VAL A 1 74 ? 10.960 8.596 3.166 1.00 98.06 74 VAL A N 1
ATOM 568 C CA . VAL A 1 74 ? 10.938 8.370 4.617 1.00 98.06 74 VAL A CA 1
ATOM 569 C C . VAL A 1 74 ? 11.096 9.708 5.346 1.00 98.06 74 VAL A C 1
ATOM 571 O O . VAL A 1 74 ? 12.166 10.045 5.855 1.00 98.06 74 VAL A O 1
ATOM 574 N N . SER A 1 75 ? 10.025 10.498 5.405 1.00 98.19 75 SER A N 1
ATOM 575 C CA . SER A 1 75 ? 10.038 11.773 6.128 1.00 98.19 75 SER A CA 1
ATOM 576 C C . SER A 1 75 ? 8.721 12.073 6.841 1.00 98.19 75 SER A C 1
ATOM 578 O O . SER A 1 75 ? 7.626 11.762 6.367 1.00 98.19 75 SER A O 1
ATOM 580 N N . ARG A 1 76 ? 8.812 12.750 7.994 1.00 97.94 76 ARG A N 1
ATOM 581 C CA . ARG A 1 76 ? 7.632 13.167 8.767 1.00 97.94 76 ARG A CA 1
ATOM 582 C C . ARG A 1 76 ? 6.613 13.961 7.929 1.00 97.94 76 ARG A C 1
ATOM 584 O O . ARG A 1 76 ? 5.425 13.676 8.076 1.00 97.94 76 ARG A O 1
ATOM 591 N N . PRO A 1 77 ? 6.998 14.936 7.075 1.00 97.50 77 PRO A N 1
ATOM 592 C CA . PRO A 1 77 ? 6.039 15.663 6.241 1.00 97.50 77 PRO A CA 1
ATOM 593 C C . PRO A 1 77 ? 5.293 14.769 5.246 1.00 97.50 77 PRO A C 1
ATOM 595 O O . PRO A 1 77 ? 4.079 14.920 5.120 1.00 97.50 77 PRO A O 1
ATOM 598 N N . SER A 1 78 ? 5.988 13.836 4.587 1.00 97.56 78 SER A N 1
ATOM 599 C CA . SER A 1 78 ? 5.387 12.920 3.607 1.00 97.56 78 SER A CA 1
ATOM 600 C C . SER A 1 78 ? 4.353 11.993 4.243 1.00 97.56 78 SER A C 1
ATOM 602 O O . SER A 1 78 ? 3.283 11.780 3.677 1.00 97.56 78 SER A O 1
ATOM 604 N N . ILE A 1 79 ? 4.621 11.521 5.464 1.00 98.31 79 ILE A N 1
ATOM 605 C CA . ILE A 1 79 ? 3.666 10.731 6.249 1.00 98.31 79 ILE A CA 1
ATOM 606 C C . ILE A 1 79 ? 2.489 11.596 6.712 1.00 98.31 79 ILE A C 1
ATOM 608 O O . ILE A 1 79 ? 1.337 11.304 6.395 1.00 98.31 79 ILE A O 1
ATOM 612 N N . LEU A 1 80 ? 2.763 12.690 7.430 1.00 97.75 80 LEU A N 1
ATOM 613 C CA . LEU A 1 80 ? 1.728 13.518 8.053 1.00 97.75 80 LEU A CA 1
ATOM 614 C C . LEU A 1 80 ? 0.734 14.070 7.025 1.00 97.75 80 LEU A C 1
ATOM 616 O O . LEU A 1 80 ? -0.475 13.950 7.214 1.00 97.75 80 LEU A O 1
ATOM 620 N N . LYS A 1 81 ? 1.231 14.653 5.927 1.00 97.19 81 LYS A N 1
ATOM 621 C CA . LYS A 1 81 ? 0.377 15.326 4.941 1.00 97.19 81 LYS A CA 1
ATOM 622 C C . LYS A 1 81 ? -0.579 14.365 4.247 1.00 97.19 81 LYS A C 1
ATOM 624 O O . LYS A 1 81 ? -1.745 14.712 4.085 1.00 97.19 81 LYS A O 1
ATOM 629 N N . MET A 1 82 ? -0.122 13.164 3.891 1.00 98.19 82 MET A N 1
ATOM 630 C CA . MET A 1 82 ? -0.976 12.173 3.228 1.00 98.19 82 MET A CA 1
ATOM 631 C C . MET A 1 82 ? -2.071 11.651 4.157 1.00 98.19 82 MET A C 1
ATOM 633 O O . MET A 1 82 ? -3.219 11.472 3.744 1.00 98.19 82 MET A O 1
ATOM 637 N N . LEU A 1 83 ? -1.762 11.500 5.445 1.00 98.06 83 LEU A N 1
ATOM 638 C CA . LEU A 1 83 ? -2.775 11.161 6.435 1.00 98.06 83 LEU A CA 1
ATOM 639 C C . LEU A 1 83 ? -3.763 12.307 6.684 1.00 98.06 83 LEU A C 1
ATOM 641 O O . LEU A 1 83 ? -4.941 12.044 6.908 1.00 98.06 83 LEU A O 1
ATOM 645 N N . ASP A 1 84 ? -3.322 13.565 6.630 1.00 97.62 84 ASP A N 1
ATOM 646 C CA . ASP A 1 84 ? -4.178 14.746 6.830 1.00 97.62 84 ASP A CA 1
ATOM 647 C C . ASP A 1 84 ? -5.130 15.016 5.654 1.00 97.62 84 ASP A C 1
ATOM 649 O O . ASP A 1 84 ? -6.158 15.673 5.842 1.00 97.62 84 ASP A O 1
ATOM 653 N N . VAL A 1 85 ? -4.839 14.487 4.460 1.00 97.75 85 VAL A N 1
ATOM 654 C CA . VAL A 1 85 ? -5.770 14.502 3.315 1.00 97.75 85 VAL A CA 1
ATOM 655 C C . VAL A 1 85 ? -6.652 13.251 3.227 1.00 97.75 85 VAL A C 1
ATOM 657 O O . VAL A 1 85 ? -7.591 13.208 2.430 1.00 97.75 85 VAL A O 1
ATOM 660 N N . GLY A 1 86 ? -6.438 12.268 4.106 1.00 97.25 86 GLY A N 1
ATOM 661 C CA . GLY A 1 86 ? -7.328 11.116 4.269 1.00 97.25 86 GLY A CA 1
ATOM 662 C C . GLY A 1 86 ? -6.905 9.836 3.561 1.00 97.25 86 GLY A C 1
ATOM 663 O O . GLY A 1 86 ? -7.768 9.004 3.283 1.00 97.25 86 GLY A O 1
ATOM 664 N N . ALA A 1 87 ? -5.607 9.643 3.304 1.00 98.25 87 ALA A N 1
ATOM 665 C CA . ALA A 1 87 ? -5.096 8.344 2.875 1.00 98.25 87 ALA A CA 1
ATOM 666 C C . ALA A 1 87 ? -5.555 7.238 3.845 1.00 98.25 87 ALA A C 1
ATOM 668 O O . ALA A 1 87 ? -5.443 7.385 5.064 1.00 98.25 87 ALA A O 1
ATOM 669 N N . LYS A 1 88 ? -6.077 6.122 3.315 1.00 98.25 88 LYS A N 1
ATOM 670 C CA . LYS A 1 88 ? -6.521 4.975 4.136 1.00 98.25 88 LYS A CA 1
ATOM 671 C C . LYS A 1 88 ? -5.373 4.059 4.542 1.00 98.25 88 LYS A C 1
ATOM 673 O O . LYS A 1 88 ? -5.492 3.279 5.486 1.00 98.25 88 LYS A O 1
ATOM 678 N N . GLY A 1 89 ? -4.253 4.176 3.849 1.00 98.56 89 GLY A N 1
ATOM 679 C CA . GLY A 1 89 ? -3.008 3.556 4.236 1.00 98.56 89 GLY A CA 1
ATOM 680 C C . GLY A 1 89 ? -1.842 4.161 3.484 1.00 98.56 89 GLY A C 1
ATOM 681 O O . GLY A 1 89 ? -2.018 4.734 2.405 1.00 98.56 89 GLY A O 1
ATOM 682 N N . LEU A 1 90 ? -0.665 4.028 4.076 1.00 98.88 90 LEU A N 1
ATOM 683 C CA . LEU A 1 90 ? 0.585 4.496 3.507 1.00 98.88 90 LEU A CA 1
ATOM 684 C C . LEU A 1 90 ? 1.472 3.310 3.170 1.00 98.88 90 LEU A C 1
ATOM 686 O O . LEU A 1 90 ? 1.737 2.473 4.034 1.00 98.88 90 LEU A O 1
ATOM 690 N N . ILE A 1 91 ? 1.947 3.286 1.931 1.00 98.88 91 ILE A N 1
ATOM 691 C CA . ILE A 1 91 ? 3.075 2.466 1.511 1.00 98.88 91 ILE A CA 1
ATOM 692 C C . ILE A 1 91 ? 4.311 3.359 1.573 1.00 98.88 91 ILE A C 1
ATOM 694 O O . ILE A 1 91 ? 4.291 4.465 1.030 1.00 98.88 91 ILE A O 1
ATOM 698 N N . VAL A 1 92 ? 5.352 2.926 2.282 1.00 98.81 92 VAL A N 1
ATOM 699 C CA . VAL A 1 92 ? 6.538 3.763 2.512 1.00 98.81 92 VAL A CA 1
ATOM 700 C C . VAL A 1 92 ? 7.770 3.139 1.863 1.00 98.81 92 VAL A C 1
ATOM 702 O O . VAL A 1 92 ? 8.231 2.116 2.377 1.00 98.81 92 VAL A O 1
ATOM 705 N N . PRO A 1 93 ? 8.286 3.726 0.768 1.00 98.44 93 PRO A N 1
ATOM 706 C CA . PRO A 1 93 ? 9.434 3.208 0.044 1.00 98.44 93 PRO A CA 1
ATOM 707 C C . PRO A 1 93 ? 10.759 3.593 0.709 1.00 98.44 93 PRO A C 1
ATOM 709 O O . PRO A 1 93 ? 10.797 4.367 1.670 1.00 98.44 93 PRO A O 1
ATOM 712 N N . CYS A 1 94 ? 11.852 3.053 0.176 1.00 97.00 94 CYS A N 1
ATOM 713 C CA . CYS A 1 94 ? 13.238 3.365 0.511 1.00 97.00 94 CYS A CA 1
ATOM 714 C C . CYS A 1 94 ? 13.578 3.219 2.006 1.00 97.00 94 CYS A C 1
ATOM 716 O O . CYS A 1 94 ? 14.478 3.883 2.527 1.00 97.00 94 CYS A O 1
ATOM 718 N N . VAL A 1 95 ? 12.858 2.351 2.718 1.00 98.00 95 VAL A N 1
ATOM 719 C CA . VAL A 1 95 ? 13.156 2.013 4.111 1.00 98.00 95 VAL A CA 1
ATOM 720 C C . VAL A 1 95 ? 14.315 1.022 4.128 1.00 98.00 95 VAL A C 1
ATOM 722 O O . VAL A 1 95 ? 14.263 -0.000 3.453 1.00 98.00 95 VAL A O 1
ATOM 725 N N . ASP A 1 96 ? 15.352 1.303 4.910 1.00 97.62 96 ASP A N 1
ATOM 726 C CA . ASP A 1 96 ? 16.568 0.482 4.982 1.00 97.62 96 ASP A CA 1
ATOM 727 C C . ASP A 1 96 ? 16.918 0.058 6.415 1.00 97.62 96 ASP A C 1
ATOM 729 O O . ASP A 1 96 ? 17.537 -0.981 6.633 1.00 97.62 96 ASP A O 1
ATOM 733 N N . THR A 1 97 ? 16.465 0.808 7.424 1.00 98.56 97 THR A N 1
ATOM 734 C CA . THR A 1 97 ? 16.774 0.518 8.831 1.00 98.56 97 THR A CA 1
ATOM 735 C C . THR A 1 97 ? 15.523 0.324 9.679 1.00 98.56 97 THR A C 1
ATOM 737 O O . THR A 1 97 ? 14.467 0.905 9.432 1.00 98.56 97 THR A O 1
ATOM 740 N N . VAL A 1 98 ? 15.659 -0.453 10.755 1.00 98.62 98 VAL A N 1
ATOM 741 C CA . VAL A 1 98 ? 14.582 -0.646 11.737 1.00 98.62 98 VAL A CA 1
ATOM 742 C C . VAL A 1 98 ? 14.184 0.675 12.402 1.00 98.62 98 VAL A C 1
ATOM 744 O O . VAL A 1 98 ? 13.008 0.927 12.660 1.00 98.62 98 VAL A O 1
ATOM 747 N N . GLU A 1 99 ? 15.158 1.553 12.641 1.00 98.69 99 GLU A N 1
ATOM 748 C CA . GLU A 1 99 ? 14.917 2.860 13.248 1.00 98.69 99 GLU A CA 1
ATOM 749 C C . GLU A 1 99 ? 14.042 3.755 12.366 1.00 98.69 99 GLU A C 1
ATOM 751 O O . GLU A 1 99 ? 13.165 4.457 12.867 1.00 98.69 99 GLU A O 1
ATOM 756 N N . GLN A 1 100 ? 14.199 3.687 11.041 1.00 98.69 100 GLN A N 1
ATOM 757 C CA . GLN A 1 100 ? 13.273 4.362 10.133 1.00 98.69 100 GLN A CA 1
ATOM 758 C C . GLN A 1 100 ? 11.841 3.858 10.334 1.00 98.69 100 GLN A C 1
ATOM 760 O O . GLN A 1 100 ? 10.934 4.676 10.431 1.00 98.69 100 GLN A O 1
ATOM 765 N N . VAL A 1 101 ? 11.620 2.550 10.492 1.00 98.75 101 VAL A N 1
ATOM 766 C CA . VAL A 1 101 ? 10.272 2.004 10.737 1.00 98.75 101 VAL A CA 1
ATOM 767 C C . VAL A 1 101 ? 9.687 2.488 12.065 1.00 98.75 101 VAL A C 1
ATOM 769 O O . VAL A 1 101 ? 8.516 2.863 12.109 1.00 98.75 101 VAL A O 1
ATOM 772 N N . ARG A 1 102 ? 10.489 2.554 13.135 1.00 98.69 102 ARG A N 1
ATOM 773 C CA . ARG A 1 102 ? 10.045 3.131 14.419 1.00 98.69 102 ARG A CA 1
ATOM 774 C C . ARG A 1 102 ? 9.611 4.587 14.253 1.00 98.69 102 ARG A C 1
ATOM 776 O O . ARG A 1 102 ? 8.528 4.960 14.697 1.00 98.69 102 ARG A O 1
ATOM 783 N N . ASN A 1 103 ? 10.397 5.377 13.525 1.00 98.69 103 ASN A N 1
ATOM 784 C CA . ASN A 1 103 ? 10.043 6.752 13.183 1.00 98.69 103 ASN A CA 1
ATOM 785 C C . ASN A 1 103 ? 8.742 6.838 12.365 1.00 98.69 103 ASN A C 1
ATOM 787 O O . ASN A 1 103 ? 7.903 7.697 12.635 1.00 98.69 103 ASN A O 1
ATOM 791 N N . LEU A 1 104 ? 8.518 5.927 11.412 1.00 98.75 104 LEU A N 1
ATOM 792 C CA . LEU A 1 104 ? 7.265 5.870 10.651 1.00 98.75 104 LEU A CA 1
ATOM 793 C C . LEU A 1 104 ? 6.048 5.627 11.548 1.00 98.75 104 LEU A C 1
ATOM 795 O O . LEU A 1 104 ? 5.013 6.270 11.352 1.00 98.75 104 LEU A O 1
ATOM 799 N N . VAL A 1 105 ? 6.157 4.749 12.547 1.00 98.75 105 VAL A N 1
ATOM 800 C CA . VAL A 1 105 ? 5.098 4.551 13.551 1.00 98.75 105 VAL A CA 1
ATOM 801 C C . VAL A 1 105 ? 4.877 5.832 14.351 1.00 98.75 105 VAL A C 1
ATOM 803 O O . VAL A 1 105 ? 3.739 6.297 14.442 1.00 98.75 105 VAL A O 1
ATOM 806 N N . GLU A 1 106 ? 5.948 6.461 14.849 1.00 98.56 106 GLU A N 1
ATOM 807 C CA . GLU A 1 106 ? 5.835 7.722 15.588 1.00 98.56 106 GLU A CA 1
ATOM 808 C C . GLU A 1 106 ? 5.148 8.822 14.767 1.00 98.56 106 GLU A C 1
ATOM 810 O O . GLU A 1 106 ? 4.367 9.599 15.313 1.00 98.56 106 GLU A O 1
ATOM 815 N N . TRP A 1 107 ? 5.409 8.912 13.463 1.00 98.56 107 TRP A N 1
ATOM 816 C CA . TRP A 1 107 ? 4.842 9.961 12.612 1.00 98.56 107 TRP A CA 1
ATOM 817 C C . TRP A 1 107 ? 3.424 9.659 12.123 1.00 98.56 107 TRP A C 1
ATOM 819 O O . TRP A 1 107 ? 2.675 10.596 11.836 1.00 98.56 107 TRP A O 1
ATOM 829 N N . SER A 1 108 ? 3.052 8.382 12.010 1.00 98.25 108 SER A N 1
ATOM 830 C CA . SER A 1 108 ? 1.762 7.960 11.448 1.00 98.25 108 SER A CA 1
ATOM 831 C C . SER A 1 108 ? 0.673 7.732 12.495 1.00 98.25 108 SER A C 1
ATOM 833 O O . SER A 1 108 ? -0.505 7.960 12.203 1.00 98.25 108 SER A O 1
ATOM 835 N N . LYS A 1 109 ? 1.045 7.320 13.711 1.00 98.38 109 LYS A N 1
ATOM 836 C CA . LYS A 1 109 ? 0.106 6.988 14.785 1.00 98.38 109 LYS A CA 1
ATOM 837 C C . LYS A 1 109 ? 0.016 8.124 15.810 1.00 98.38 109 LYS A C 1
ATOM 839 O O . LYS A 1 109 ? 0.996 8.803 16.119 1.00 98.38 109 LYS A O 1
ATOM 844 N N . TYR A 1 110 ? -1.182 8.352 16.330 1.00 98.19 110 TYR A N 1
ATOM 845 C CA . TYR A 1 110 ? -1.437 9.254 17.450 1.00 98.19 110 TYR A CA 1
ATOM 846 C C . TYR A 1 110 ? -1.117 8.584 18.793 1.00 98.19 110 TYR A C 1
ATOM 848 O O . TYR A 1 110 ? -0.924 7.366 18.868 1.00 98.19 110 TYR A O 1
ATOM 856 N N . TYR A 1 111 ? -1.100 9.384 19.861 1.00 96.31 111 TYR A N 1
ATOM 857 C CA . TYR A 1 111 ? -0.972 8.908 21.239 1.00 96.31 111 TYR A CA 1
ATOM 858 C C . TYR A 1 111 ? -1.989 7.784 21.548 1.00 96.31 111 TYR A C 1
ATOM 860 O O . TYR A 1 111 ? -3.132 7.872 21.094 1.00 96.31 111 TYR A O 1
ATOM 868 N N . PRO A 1 112 ? -1.610 6.735 22.311 1.00 96.19 112 PRO A N 1
ATOM 869 C CA . PRO A 1 112 ? -0.296 6.507 22.929 1.00 96.19 112 PRO A CA 1
ATOM 870 C C . PRO A 1 112 ? 0.728 5.801 22.025 1.00 96.19 112 PRO A C 1
ATOM 872 O O . PRO A 1 112 ? 1.890 5.702 22.400 1.00 96.19 112 PRO A O 1
ATOM 875 N N . MET A 1 113 ? 0.316 5.317 20.851 1.00 97.12 113 MET A N 1
ATOM 876 C CA . MET A 1 113 ? 1.151 4.488 19.969 1.00 97.12 113 MET A CA 1
ATOM 877 C C . MET A 1 113 ? 2.239 5.288 19.241 1.00 97.12 113 MET A C 1
ATOM 879 O O . MET A 1 113 ? 3.308 4.762 18.950 1.00 97.12 113 MET A O 1
ATOM 883 N N . GLY A 1 114 ? 1.973 6.560 18.944 1.00 97.44 114 GLY A N 1
ATOM 884 C CA . GLY A 1 114 ? 2.922 7.440 18.273 1.00 97.44 114 GLY A CA 1
ATOM 885 C C . GLY A 1 114 ? 2.794 8.898 18.701 1.00 97.44 114 GLY A C 1
ATOM 886 O O . GLY A 1 114 ? 2.171 9.235 19.710 1.00 97.44 114 GLY A O 1
ATOM 887 N N . LYS A 1 115 ? 3.419 9.775 17.917 1.00 97.62 115 LYS A N 1
ATOM 888 C CA . LYS A 1 115 ? 3.575 11.217 18.160 1.00 97.62 115 LYS A CA 1
ATOM 889 C C . LYS A 1 115 ? 3.139 12.040 16.941 1.00 97.62 115 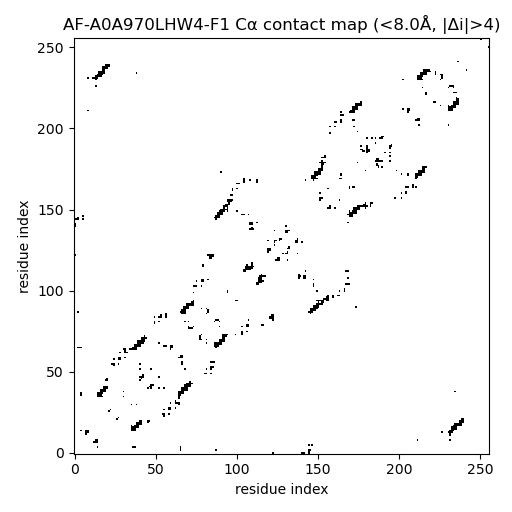LYS A C 1
ATOM 891 O O . LYS A 1 115 ? 3.673 13.126 16.687 1.00 97.62 115 LYS A O 1
ATOM 896 N N . ARG A 1 116 ? 2.178 11.533 16.158 1.00 97.56 116 ARG A N 1
ATOM 897 C CA . ARG A 1 116 ? 1.615 12.256 15.014 1.00 97.56 116 ARG A CA 1
ATOM 898 C C . ARG A 1 116 ? 1.081 13.619 15.463 1.00 97.56 116 ARG A C 1
ATOM 900 O O . ARG A 1 116 ? 0.358 13.727 16.451 1.00 97.56 116 ARG A O 1
ATOM 907 N N . GLY A 1 117 ? 1.427 14.667 14.712 1.00 95.00 117 GLY A N 1
ATOM 908 C CA . GLY A 1 117 ? 0.925 16.019 14.962 1.00 95.00 117 GLY A CA 1
ATOM 909 C C . GLY A 1 117 ? -0.595 16.081 14.809 1.00 95.00 117 GLY A C 1
ATOM 910 O O . GLY A 1 117 ? -1.144 15.543 13.847 1.00 95.00 117 GLY A O 1
ATOM 911 N N . PHE A 1 118 ? -1.276 16.717 15.759 1.00 94.38 118 PHE A N 1
ATOM 912 C CA . PHE A 1 118 ? -2.731 16.813 15.752 1.00 94.38 118 PHE A CA 1
ATOM 913 C C . PHE A 1 118 ? -3.223 18.127 15.141 1.00 94.38 118 PHE A C 1
ATOM 915 O O . PHE A 1 118 ? -2.786 19.211 15.522 1.00 94.38 118 PHE A O 1
ATOM 922 N N . PHE A 1 119 ? -4.186 17.996 14.235 1.00 92.31 119 PHE A N 1
ATOM 923 C CA . PHE A 1 119 ? -5.096 19.043 13.797 1.00 92.31 119 PHE A CA 1
ATOM 924 C C . PHE A 1 119 ? -6.383 18.364 13.311 1.00 92.31 119 PHE A C 1
ATOM 926 O O . PHE A 1 119 ? -6.335 17.245 12.790 1.00 92.31 119 PHE A O 1
ATOM 933 N N . THR A 1 120 ? -7.535 19.019 13.443 1.00 89.88 120 THR A N 1
ATOM 934 C CA . THR A 1 120 ? -8.807 18.532 12.888 1.00 89.88 120 THR A CA 1
ATOM 935 C C . THR A 1 120 ? -8.846 18.774 11.379 1.00 89.88 120 THR A C 1
ATOM 937 O O . THR A 1 120 ? -9.548 19.653 10.887 1.00 89.88 120 THR A O 1
ATOM 940 N N . ALA A 1 121 ? -8.032 18.021 10.638 1.00 93.50 121 ALA A N 1
ATOM 941 C CA . ALA A 1 121 ? -7.954 18.079 9.183 1.00 93.50 121 ALA A CA 1
ATOM 942 C C . ALA A 1 121 ? -9.132 17.330 8.520 1.00 93.50 121 ALA A C 1
ATOM 944 O O . ALA A 1 121 ? -10.149 17.025 9.152 1.00 93.50 121 ALA A O 1
ATOM 945 N N . ARG A 1 122 ? -9.002 17.007 7.229 1.00 96.00 122 ARG A N 1
ATOM 946 C CA . ARG A 1 122 ? -10.059 16.360 6.439 1.00 96.00 122 ARG A CA 1
ATOM 947 C C . ARG A 1 122 ? -10.573 15.037 7.042 1.00 96.00 122 ARG A C 1
ATOM 949 O O . ARG A 1 122 ? -11.790 14.880 7.074 1.00 96.00 122 ARG A O 1
ATOM 956 N N . PRO A 1 123 ? -9.738 14.115 7.572 1.00 95.00 123 PRO A N 1
ATOM 957 C CA . PRO A 1 123 ? -10.225 12.883 8.199 1.00 95.00 123 PRO A CA 1
ATOM 958 C C . PRO A 1 123 ? -11.126 13.104 9.411 1.00 95.00 123 PRO A C 1
ATOM 960 O O . PRO A 1 123 ? -11.862 12.198 9.775 1.00 95.00 123 PRO A O 1
ATOM 963 N N . ALA A 1 124 ? -11.063 14.270 10.052 1.00 96.25 124 ALA A N 1
ATOM 964 C CA . ALA A 1 124 ? -11.935 14.645 11.160 1.00 96.25 124 ALA A CA 1
ATOM 965 C C . ALA A 1 124 ? -13.207 15.376 10.687 1.00 96.25 124 ALA A C 1
ATOM 967 O O . ALA A 1 124 ? -13.933 15.925 11.515 1.00 96.25 124 ALA A O 1
ATOM 968 N N . GLY A 1 125 ? -13.431 15.491 9.371 1.00 95.94 125 GLY A N 1
ATOM 969 C CA . GLY A 1 125 ? -14.461 16.355 8.788 1.00 95.94 125 GLY A CA 1
ATOM 970 C C . GLY A 1 125 ? -14.309 17.800 9.241 1.00 95.94 125 GLY A C 1
ATOM 971 O O . GLY A 1 125 ? -15.299 18.448 9.554 1.00 95.94 125 GLY A O 1
ATOM 972 N N . TYR A 1 126 ? -13.068 18.281 9.372 1.00 96.00 126 TYR A N 1
ATOM 973 C CA . TYR A 1 126 ? -12.768 19.607 9.921 1.00 96.00 126 TYR A CA 1
ATOM 974 C C . TYR A 1 126 ? -13.274 19.817 11.360 1.00 96.00 126 TYR A C 1
ATOM 976 O O . TYR A 1 126 ? -13.549 20.941 11.768 1.00 96.00 126 TYR A O 1
ATOM 984 N N . GLY A 1 127 ? -13.395 18.729 12.127 1.00 95.19 127 GLY A N 1
ATOM 985 C CA . GLY A 1 127 ? -13.920 18.734 13.492 1.00 95.19 127 GLY A CA 1
ATOM 986 C C . GLY A 1 127 ? -15.426 18.480 13.581 1.00 95.19 127 GLY A C 1
ATOM 987 O O . GLY A 1 127 ? -15.976 18.612 14.667 1.00 95.19 127 GLY A O 1
ATOM 988 N N . PHE A 1 128 ? -16.091 18.113 12.480 1.00 96.62 128 PHE A N 1
ATOM 989 C CA . PHE A 1 128 ? -17.532 17.829 12.444 1.00 96.62 128 PHE A CA 1
ATOM 990 C C . PHE A 1 128 ? -17.879 16.338 12.327 1.00 96.62 128 PHE A C 1
ATOM 992 O O . PHE A 1 128 ? -19.054 15.986 12.380 1.00 96.62 128 PHE A O 1
ATOM 999 N N . GLU A 1 129 ? -16.894 15.444 12.205 1.00 96.25 129 GLU A N 1
ATOM 1000 C CA . GLU A 1 129 ? -17.152 14.004 12.321 1.00 96.25 129 GLU A CA 1
ATOM 1001 C C . GLU A 1 129 ? -17.500 13.631 13.766 1.00 96.25 129 GLU A C 1
ATOM 1003 O O . GLU A 1 129 ? -16.875 14.113 14.715 1.00 96.25 129 GLU A O 1
ATOM 1008 N N . GLU A 1 130 ? -18.460 12.723 13.943 1.00 95.50 130 GLU A N 1
ATOM 1009 C CA . GLU A 1 130 ? -18.903 12.270 15.269 1.00 95.50 130 GLU A CA 1
ATOM 1010 C C . GLU A 1 130 ? -17.743 11.651 16.062 1.00 95.50 130 GLU A C 1
ATOM 1012 O O . GLU A 1 130 ? -17.501 11.995 17.220 1.00 95.50 130 GLU A O 1
ATOM 1017 N N . TYR A 1 131 ? -16.938 10.806 15.410 1.00 93.62 131 TYR A N 1
ATOM 1018 C CA . TYR A 1 131 ? -15.775 10.187 16.048 1.00 93.62 131 TYR A CA 1
ATOM 1019 C C . TYR A 1 131 ? -14.642 11.177 16.351 1.00 93.62 131 TYR A C 1
ATOM 1021 O O . TYR A 1 131 ? -13.721 10.821 17.082 1.00 93.62 131 TYR A O 1
ATOM 1029 N N . ALA A 1 132 ? -14.701 12.399 15.809 1.00 95.00 132 ALA A N 1
ATOM 1030 C CA . ALA A 1 132 ? -13.726 13.459 16.041 1.00 95.00 132 ALA A CA 1
ATOM 1031 C C . ALA A 1 132 ? -14.110 14.416 17.184 1.00 95.00 132 ALA A C 1
ATOM 1033 O O . ALA A 1 132 ? -13.294 15.254 17.559 1.00 95.00 132 ALA A O 1
ATOM 1034 N N . GLN A 1 133 ? -15.309 14.282 17.770 1.00 95.12 133 GLN A N 1
ATOM 1035 C CA . GLN A 1 133 ? -15.764 15.140 18.879 1.00 95.12 133 GLN A CA 1
ATOM 1036 C C . GLN A 1 133 ? -15.018 14.882 20.199 1.00 95.12 133 GLN A C 1
ATOM 1038 O O . GLN A 1 133 ? -15.070 15.692 21.122 1.00 95.12 133 GLN A O 1
ATOM 1043 N N . ASN A 1 134 ? -14.315 13.753 20.300 1.00 95.19 134 ASN A N 1
ATOM 1044 C CA . ASN A 1 134 ? -13.490 13.382 21.443 1.00 95.19 134 ASN A CA 1
ATOM 1045 C C . ASN A 1 134 ? -12.102 12.952 20.944 1.00 95.19 134 ASN A C 1
ATOM 1047 O O . ASN A 1 134 ? -12.005 12.099 20.062 1.00 95.19 134 ASN A O 1
ATOM 1051 N N . LEU A 1 135 ? -11.036 13.533 21.509 1.00 95.12 135 LEU A N 1
ATOM 1052 C CA . LEU A 1 135 ? -9.661 13.292 21.052 1.00 95.12 135 LEU A CA 1
ATOM 1053 C C . LEU A 1 135 ? -9.209 11.844 21.242 1.00 95.12 135 LEU A C 1
ATOM 1055 O O . LEU A 1 135 ? -8.621 11.281 20.322 1.00 95.12 135 LEU A O 1
ATOM 1059 N N . ASP A 1 136 ? -9.517 11.227 22.382 1.00 95.94 136 ASP A N 1
ATOM 1060 C CA . ASP A 1 136 ? -9.120 9.843 22.659 1.00 95.94 136 ASP A CA 1
ATOM 1061 C C . ASP A 1 136 ? -9.781 8.881 21.665 1.00 95.94 136 ASP A C 1
ATOM 1063 O O . ASP A 1 136 ? -9.126 8.008 21.091 1.00 95.94 136 ASP A O 1
ATOM 1067 N N . ASN A 1 137 ? -11.072 9.089 21.391 1.00 96.38 137 ASN A N 1
ATOM 1068 C CA . ASN A 1 137 ? -11.801 8.322 20.389 1.00 96.38 137 ASN A CA 1
ATOM 1069 C C . ASN A 1 137 ? -11.262 8.575 18.973 1.00 96.38 137 ASN A C 1
ATOM 1071 O O . ASN A 1 137 ? -11.055 7.625 18.219 1.00 96.38 137 ASN A O 1
ATOM 1075 N N . TYR A 1 138 ? -10.976 9.830 18.617 1.00 96.81 138 TYR A N 1
ATOM 1076 C CA . TYR A 1 138 ? -10.402 10.180 17.318 1.00 96.81 138 TYR A CA 1
ATOM 1077 C C 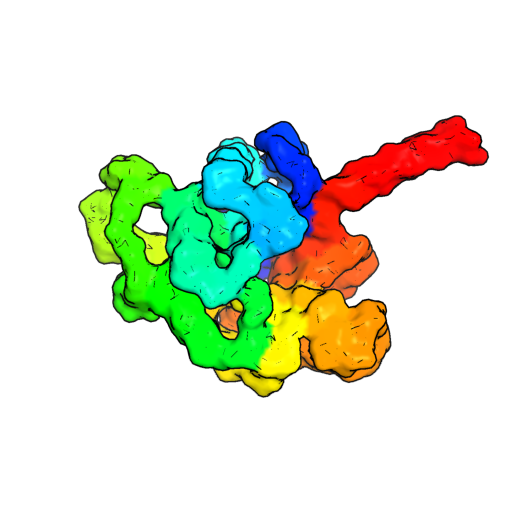. TYR A 1 138 ? -9.045 9.507 17.094 1.00 96.81 138 TYR A C 1
ATOM 1079 O O . TYR A 1 138 ? -8.815 8.916 16.037 1.00 96.81 138 TYR A O 1
ATOM 1087 N N . PHE A 1 139 ? -8.160 9.557 18.093 1.00 97.50 139 PHE A N 1
ATOM 1088 C CA . PHE A 1 139 ? -6.842 8.927 18.041 1.00 97.50 139 PHE A CA 1
ATOM 1089 C C . PHE A 1 139 ? -6.955 7.420 17.903 1.00 97.50 139 PHE A C 1
ATOM 1091 O O . PHE A 1 139 ? -6.304 6.843 17.031 1.00 97.50 139 PHE A O 1
ATOM 1098 N N . LYS A 1 140 ? -7.834 6.796 18.694 1.00 97.19 140 LYS A N 1
ATOM 1099 C CA . LYS A 1 140 ? -8.110 5.365 18.594 1.00 97.19 140 LYS A CA 1
ATOM 1100 C C . LYS A 1 140 ? -8.576 4.988 17.186 1.00 97.19 140 LYS A C 1
ATOM 1102 O O . LYS A 1 140 ? -7.970 4.129 16.556 1.00 97.19 140 LYS A O 1
ATOM 1107 N N . VAL A 1 141 ? -9.601 5.667 16.667 1.00 97.12 141 VAL A N 1
ATOM 1108 C CA . VAL A 1 141 ? -10.147 5.404 15.327 1.00 97.12 141 VAL A CA 1
ATOM 1109 C C . VAL A 1 141 ? -9.084 5.604 14.246 1.00 97.12 141 VAL A C 1
ATOM 1111 O O . VAL A 1 141 ? -8.944 4.760 13.367 1.00 97.12 141 VAL A O 1
ATOM 1114 N N . CYS A 1 142 ? -8.292 6.675 14.306 1.00 96.94 142 CYS A N 1
ATOM 1115 C CA . CYS A 1 142 ? -7.229 6.911 13.330 1.00 96.94 142 CYS A CA 1
ATOM 1116 C C . CYS A 1 142 ? -6.148 5.824 13.369 1.00 96.94 142 CYS A C 1
ATOM 1118 O O . CYS A 1 142 ? -5.722 5.363 12.308 1.00 96.94 142 CYS A O 1
ATOM 1120 N N . ASN A 1 143 ? -5.716 5.416 14.566 1.00 97.81 143 ASN A N 1
ATOM 1121 C CA . ASN A 1 143 ? -4.699 4.382 14.753 1.00 97.81 143 ASN A CA 1
ATOM 1122 C C . ASN A 1 143 ? -5.174 3.013 14.253 1.00 97.81 143 ASN A C 1
ATOM 1124 O O . ASN A 1 143 ? -4.391 2.294 13.627 1.00 97.81 143 ASN A O 1
ATOM 1128 N N . ASP A 1 144 ? -6.451 2.697 14.485 1.00 97.19 144 ASP A N 1
ATOM 1129 C CA . ASP A 1 144 ? -7.072 1.431 14.096 1.00 97.19 144 ASP A CA 1
ATOM 1130 C C . ASP A 1 144 ? -7.378 1.366 12.593 1.00 97.19 144 ASP A C 1
ATOM 1132 O O . ASP A 1 144 ? -7.209 0.317 11.975 1.00 97.19 144 ASP A O 1
ATOM 1136 N N . GLU A 1 145 ? -7.816 2.467 11.981 1.00 97.44 145 GLU A N 1
ATOM 1137 C CA . GLU A 1 145 ? -8.340 2.463 10.607 1.00 97.44 145 GLU A CA 1
ATOM 1138 C C . GLU A 1 145 ? -7.296 2.832 9.541 1.00 97.44 145 GLU A C 1
ATOM 1140 O O . GLU A 1 145 ? -7.501 2.573 8.353 1.00 97.44 145 GLU A O 1
ATOM 1145 N N . THR A 1 146 ? -6.165 3.418 9.936 1.00 97.44 146 THR A N 1
ATOM 1146 C CA . THR A 1 146 ? -5.095 3.816 9.008 1.00 97.44 146 THR A CA 1
ATOM 1147 C C . THR A 1 146 ? -4.005 2.755 8.950 1.00 97.44 146 THR A C 1
ATOM 1149 O O . THR A 1 146 ? -3.346 2.501 9.958 1.00 97.44 146 THR A O 1
ATOM 1152 N N . LEU A 1 147 ? -3.762 2.187 7.767 1.00 98.75 147 LEU A N 1
ATOM 1153 C CA . LEU A 1 147 ? -2.708 1.188 7.569 1.00 98.75 147 LEU A CA 1
ATOM 1154 C C . LEU A 1 147 ? -1.325 1.843 7.409 1.00 98.75 147 LEU A C 1
ATOM 1156 O O . LEU A 1 147 ? -1.160 2.739 6.583 1.00 98.75 147 LEU A O 1
ATOM 1160 N N . LEU A 1 148 ? -0.318 1.358 8.135 1.00 98.88 148 LEU A N 1
ATOM 1161 C CA . LEU A 1 148 ? 1.094 1.645 7.862 1.00 98.88 148 LEU A CA 1
ATOM 1162 C C . LEU A 1 148 ? 1.771 0.405 7.267 1.00 98.88 148 LEU A C 1
ATOM 1164 O O . LEU A 1 148 ? 1.847 -0.634 7.927 1.00 98.88 148 LEU A O 1
ATOM 1168 N N . ILE A 1 149 ? 2.262 0.524 6.031 1.00 98.88 149 ILE A N 1
ATOM 1169 C CA . ILE A 1 149 ? 2.792 -0.589 5.236 1.00 98.88 149 ILE A CA 1
ATOM 1170 C C . ILE A 1 149 ? 4.191 -0.224 4.701 1.00 98.88 149 ILE A C 1
ATOM 1172 O O . ILE A 1 149 ? 4.324 0.248 3.572 1.00 98.88 149 ILE A O 1
ATOM 1176 N N . PRO A 1 150 ? 5.266 -0.393 5.488 1.00 98.88 150 PRO A N 1
ATOM 1177 C CA . PRO A 1 150 ? 6.621 -0.178 4.992 1.00 98.88 150 PRO A CA 1
ATOM 1178 C C . PRO A 1 150 ? 6.956 -1.138 3.835 1.00 98.88 150 PRO A C 1
ATOM 1180 O O . PRO A 1 150 ? 6.529 -2.299 3.828 1.00 98.88 150 PRO A O 1
ATOM 1183 N N . GLN A 1 151 ? 7.701 -0.648 2.847 1.00 98.88 151 GLN A N 1
ATOM 1184 C CA . GLN A 1 151 ? 8.031 -1.393 1.637 1.00 98.88 151 GLN A CA 1
ATOM 1185 C C . GLN A 1 151 ? 9.370 -2.129 1.796 1.00 98.88 151 GLN A C 1
ATOM 1187 O O . GLN A 1 151 ? 10.419 -1.521 1.996 1.00 98.88 151 GLN A O 1
ATOM 1192 N N . CYS A 1 152 ? 9.335 -3.457 1.696 1.00 98.75 152 CYS A N 1
ATOM 1193 C CA . CYS A 1 152 ? 10.516 -4.306 1.632 1.00 98.75 152 CYS A CA 1
ATOM 1194 C C . CYS A 1 152 ? 11.081 -4.291 0.212 1.00 98.75 152 CYS A C 1
ATOM 1196 O O . CYS A 1 152 ? 10.642 -5.056 -0.653 1.00 98.75 152 CYS A O 1
ATOM 1198 N N . GLU A 1 153 ? 12.063 -3.424 -0.011 1.00 97.75 153 GLU A N 1
ATOM 1199 C CA . GLU A 1 153 ? 12.738 -3.287 -1.306 1.00 97.75 153 GLU A CA 1
ATOM 1200 C C . GLU A 1 153 ? 14.243 -3.021 -1.225 1.00 97.75 153 GLU A C 1
ATOM 1202 O O . GLU A 1 153 ? 14.921 -2.923 -2.241 1.00 97.75 153 GLU A O 1
ATOM 1207 N N . THR A 1 154 ? 14.783 -2.945 -0.012 1.00 98.44 154 THR A N 1
ATOM 1208 C CA . THR A 1 154 ? 16.213 -2.783 0.244 1.00 98.44 154 THR A CA 1
ATOM 1209 C C . THR A 1 154 ? 16.760 -4.026 0.939 1.00 98.44 154 THR A C 1
ATOM 1211 O O . THR A 1 154 ? 16.028 -4.790 1.583 1.00 98.44 154 THR A O 1
ATOM 1214 N N . MET A 1 155 ? 18.076 -4.224 0.851 1.00 98.44 155 MET A N 1
ATOM 1215 C CA . MET A 1 155 ? 18.735 -5.300 1.590 1.00 98.44 155 MET A CA 1
ATOM 1216 C C . MET A 1 155 ? 18.700 -5.059 3.100 1.00 98.44 155 MET A C 1
ATOM 1218 O O . MET A 1 155 ? 18.540 -6.021 3.849 1.00 98.44 155 MET A O 1
ATOM 1222 N N . GLY A 1 156 ? 18.802 -3.807 3.564 1.00 98.44 156 GLY A N 1
ATOM 1223 C CA . GLY A 1 156 ? 18.698 -3.487 4.985 1.00 98.44 156 GLY A CA 1
ATOM 1224 C C . GLY A 1 156 ? 17.331 -3.860 5.556 1.00 98.44 156 GLY A C 1
ATOM 1225 O O . GLY A 1 156 ? 17.260 -4.508 6.604 1.00 98.44 156 GLY A O 1
ATOM 1226 N N . PHE A 1 157 ? 16.250 -3.583 4.821 1.00 98.69 157 PHE A N 1
ATOM 1227 C CA . PHE A 1 157 ? 14.908 -4.017 5.206 1.00 98.69 157 PHE A CA 1
ATOM 1228 C C . PHE A 1 157 ? 14.797 -5.539 5.250 1.00 98.69 157 PHE A C 1
ATOM 1230 O O . PHE A 1 157 ? 14.373 -6.100 6.260 1.00 98.69 157 PHE A O 1
ATOM 1237 N N . LEU A 1 158 ? 15.196 -6.219 4.168 1.00 98.69 158 LEU A N 1
ATOM 1238 C CA . LEU A 1 158 ? 15.090 -7.674 4.065 1.00 98.69 158 LEU A CA 1
ATOM 1239 C C . LEU A 1 158 ? 15.887 -8.378 5.170 1.00 98.69 158 LEU A C 1
ATOM 1241 O O . LEU A 1 158 ? 15.426 -9.369 5.735 1.00 98.69 158 LEU A O 1
ATOM 1245 N N . ASN A 1 159 ? 17.074 -7.870 5.500 1.00 98.69 159 ASN A N 1
ATOM 1246 C CA . ASN A 1 159 ? 17.920 -8.441 6.543 1.00 98.69 159 ASN A CA 1
ATOM 1247 C C . ASN A 1 159 ? 17.260 -8.378 7.925 1.00 98.69 159 ASN A C 1
ATOM 1249 O O . ASN A 1 159 ? 17.431 -9.317 8.702 1.00 98.69 159 ASN A O 1
ATOM 1253 N N . ASN A 1 160 ? 16.464 -7.336 8.186 1.00 98.75 160 ASN A N 1
ATOM 1254 C CA . ASN A 1 160 ? 15.797 -7.081 9.465 1.00 98.75 160 ASN A CA 1
ATOM 1255 C C . ASN A 1 160 ? 14.282 -7.367 9.442 1.00 98.75 160 ASN A C 1
ATOM 1257 O O . ASN A 1 160 ? 13.552 -6.887 10.313 1.00 98.75 160 ASN A O 1
ATOM 1261 N N . ILE A 1 161 ? 13.783 -8.120 8.456 1.00 98.75 161 ILE A N 1
ATOM 1262 C CA . ILE A 1 161 ? 12.342 -8.290 8.218 1.00 98.75 161 ILE A CA 1
ATOM 1263 C C . ILE A 1 161 ? 11.577 -8.811 9.443 1.00 98.75 161 ILE A C 1
ATOM 1265 O O . ILE A 1 161 ? 10.487 -8.317 9.730 1.00 98.75 161 ILE A O 1
ATOM 1269 N N . GLU A 1 162 ? 12.137 -9.764 10.194 1.00 98.69 162 GLU A N 1
ATOM 1270 C CA . GLU A 1 162 ? 11.493 -10.320 11.388 1.00 98.69 162 GLU A CA 1
ATOM 1271 C C . GLU A 1 162 ? 11.384 -9.301 12.529 1.00 98.69 162 GLU A C 1
ATOM 1273 O O . GLU A 1 162 ? 10.405 -9.328 13.270 1.00 98.69 162 GLU A O 1
ATOM 1278 N N . GLU A 1 163 ? 12.343 -8.383 12.675 1.00 98.69 163 GLU A N 1
ATOM 1279 C CA . GLU A 1 163 ? 12.248 -7.307 13.668 1.00 98.69 163 GLU A CA 1
ATOM 1280 C C . GLU A 1 163 ? 11.226 -6.259 13.220 1.00 98.69 163 GLU A C 1
ATOM 1282 O O . GLU A 1 163 ? 10.323 -5.909 13.979 1.00 98.69 163 GLU A O 1
ATOM 1287 N N . ILE A 1 164 ? 11.326 -5.813 11.964 1.00 98.75 164 ILE A N 1
ATOM 1288 C CA . ILE A 1 164 ? 10.479 -4.765 11.385 1.00 98.75 164 ILE A CA 1
ATOM 1289 C C . ILE A 1 164 ? 8.995 -5.127 11.469 1.00 98.75 164 ILE A C 1
ATOM 1291 O O . ILE A 1 164 ? 8.181 -4.311 11.902 1.00 98.75 164 ILE A O 1
ATOM 1295 N N . VAL A 1 165 ? 8.632 -6.351 11.082 1.00 98.62 165 VAL A N 1
ATOM 1296 C CA . VAL A 1 165 ? 7.226 -6.778 11.033 1.00 98.62 165 VAL A CA 1
ATOM 1297 C C . VAL A 1 165 ? 6.583 -6.885 12.424 1.00 98.62 165 VAL A C 1
ATOM 1299 O O . VAL A 1 165 ? 5.363 -6.788 12.552 1.00 98.62 165 VAL A O 1
ATOM 1302 N N . ASN A 1 166 ? 7.393 -7.058 13.474 1.00 98.56 166 ASN A N 1
ATOM 1303 C CA . ASN A 1 166 ? 6.930 -7.155 14.858 1.00 98.56 166 ASN A CA 1
ATOM 1304 C C . ASN A 1 166 ? 6.814 -5.795 15.563 1.00 98.56 166 ASN A C 1
ATOM 1306 O O . ASN A 1 166 ? 6.335 -5.743 16.696 1.00 98.56 166 ASN A O 1
ATOM 1310 N N . ILE A 1 167 ? 7.207 -4.692 14.918 1.00 98.69 167 ILE A N 1
ATOM 1311 C CA . ILE A 1 167 ? 7.027 -3.352 15.484 1.00 98.69 167 ILE A CA 1
ATOM 1312 C C . ILE A 1 167 ? 5.527 -3.049 15.613 1.00 98.69 167 ILE A C 1
ATOM 1314 O O . ILE A 1 167 ? 4.757 -3.124 14.649 1.00 98.69 167 ILE A O 1
ATOM 1318 N N . GLU A 1 168 ? 5.098 -2.688 16.822 1.00 98.25 168 GLU A N 1
ATOM 1319 C CA . GLU A 1 168 ? 3.728 -2.243 17.072 1.00 98.25 168 GLU A CA 1
ATOM 1320 C C . GLU A 1 168 ? 3.408 -0.995 16.236 1.00 98.25 168 GLU A C 1
ATOM 1322 O O . GLU A 1 168 ? 4.217 -0.080 16.131 1.00 98.25 168 GLU A O 1
ATOM 1327 N N . GLY A 1 169 ? 2.231 -0.968 15.608 1.00 97.94 169 GLY A N 1
ATOM 1328 C CA . GLY A 1 169 ? 1.832 0.094 14.681 1.00 97.94 169 GLY A CA 1
ATOM 1329 C C . GLY A 1 169 ? 2.161 -0.173 13.209 1.00 97.94 169 GLY A C 1
ATOM 1330 O O . GLY A 1 169 ? 1.562 0.477 12.354 1.00 97.94 169 GLY A O 1
ATOM 1331 N N . VAL A 1 170 ? 3.014 -1.156 12.891 1.00 98.75 170 VAL A N 1
ATOM 1332 C CA . VAL A 1 170 ? 3.128 -1.703 11.527 1.00 98.75 170 VAL A CA 1
ATOM 1333 C C . VAL A 1 170 ? 1.940 -2.628 11.271 1.00 98.75 170 VAL A C 1
ATOM 1335 O O . VAL A 1 170 ? 1.691 -3.558 12.042 1.00 98.75 170 VAL A O 1
ATOM 1338 N N . ASP A 1 171 ? 1.183 -2.374 10.205 1.00 98.75 171 ASP A N 1
ATOM 1339 C CA . ASP A 1 171 ? -0.007 -3.160 9.851 1.00 98.75 171 ASP A CA 1
ATOM 1340 C C . ASP A 1 171 ? 0.313 -4.272 8.833 1.00 98.75 171 ASP A C 1
ATOM 1342 O O . ASP A 1 171 ? -0.360 -5.305 8.800 1.00 98.75 171 ASP A O 1
ATOM 1346 N N . GLY A 1 172 ? 1.351 -4.089 8.016 1.00 98.69 172 GLY A N 1
ATOM 1347 C CA . GLY A 1 172 ? 1.759 -5.045 6.992 1.00 98.69 172 GLY A CA 1
ATOM 1348 C C . GLY A 1 172 ? 3.049 -4.653 6.287 1.00 98.69 172 GLY A C 1
ATOM 1349 O O . GLY A 1 172 ? 3.641 -3.624 6.600 1.00 98.69 172 GLY A O 1
ATOM 1350 N N . ILE A 1 173 ? 3.463 -5.466 5.318 1.00 98.94 173 ILE A N 1
ATOM 1351 C CA . ILE A 1 173 ? 4.654 -5.236 4.493 1.00 98.94 173 ILE A CA 1
ATOM 1352 C C . ILE A 1 173 ? 4.260 -5.279 3.021 1.00 98.94 173 ILE A C 1
ATOM 1354 O O . ILE A 1 173 ? 3.528 -6.176 2.596 1.00 98.94 173 ILE A O 1
ATOM 1358 N N . PHE A 1 174 ? 4.762 -4.325 2.241 1.00 98.94 174 PHE A N 1
ATOM 1359 C CA . PHE A 1 174 ? 4.636 -4.326 0.787 1.00 98.94 174 PHE A CA 1
ATOM 1360 C C . PHE A 1 174 ? 5.958 -4.763 0.165 1.00 98.94 174 PHE A C 1
ATOM 1362 O O . PHE A 1 174 ? 6.994 -4.200 0.484 1.00 98.94 174 PHE A O 1
ATOM 1369 N N . ILE A 1 175 ? 5.965 -5.751 -0.721 1.00 98.88 175 ILE A N 1
ATOM 1370 C CA . ILE A 1 175 ? 7.179 -6.140 -1.444 1.00 98.88 175 ILE A CA 1
ATOM 1371 C C . ILE A 1 175 ? 7.252 -5.337 -2.742 1.00 98.88 175 ILE A C 1
ATOM 1373 O O . ILE A 1 175 ? 6.368 -5.464 -3.594 1.00 98.88 175 ILE A O 1
ATOM 1377 N N . GLY A 1 176 ? 8.320 -4.547 -2.888 1.00 98.31 176 GLY A N 1
ATOM 1378 C CA . GLY A 1 176 ? 8.721 -3.893 -4.134 1.00 98.31 176 GLY A CA 1
ATOM 1379 C C . GLY A 1 176 ? 9.699 -4.797 -4.891 1.00 98.31 176 GLY A C 1
ATOM 1380 O O . GLY A 1 176 ? 10.901 -4.726 -4.648 1.00 98.31 176 GLY A O 1
ATOM 1381 N N . PRO A 1 177 ? 9.232 -5.707 -5.769 1.00 97.75 177 PRO A N 1
ATOM 1382 C CA . PRO A 1 177 ? 10.073 -6.785 -6.283 1.00 97.75 177 PRO A CA 1
ATOM 1383 C C . PRO A 1 177 ? 11.200 -6.285 -7.189 1.00 97.75 177 PRO A C 1
ATOM 1385 O O . PRO A 1 177 ? 12.260 -6.902 -7.220 1.00 97.75 177 PRO A O 1
ATOM 1388 N N . TYR A 1 178 ? 10.983 -5.191 -7.927 1.00 97.75 178 TYR A N 1
ATOM 1389 C CA . TYR A 1 178 ? 11.978 -4.640 -8.846 1.00 97.75 178 TYR A CA 1
ATOM 1390 C C . TYR A 1 178 ? 13.183 -4.103 -8.076 1.00 97.75 178 TYR A C 1
ATOM 1392 O O . TYR A 1 178 ? 14.280 -4.633 -8.254 1.00 97.75 178 TYR A O 1
ATOM 1400 N N . ASP A 1 179 ? 12.973 -3.153 -7.168 1.00 98.06 179 ASP A N 1
ATOM 1401 C CA . ASP A 1 179 ? 14.043 -2.579 -6.351 1.00 98.06 179 ASP A CA 1
ATOM 1402 C C . ASP A 1 179 ? 14.685 -3.614 -5.423 1.00 98.06 179 ASP A C 1
ATOM 1404 O O . ASP A 1 179 ? 15.913 -3.679 -5.356 1.00 98.06 179 ASP A O 1
ATOM 1408 N N . LEU A 1 180 ? 13.902 -4.543 -4.854 1.00 98.38 180 LEU A N 1
ATOM 1409 C CA . LEU A 1 180 ? 14.467 -5.661 -4.093 1.00 98.38 180 LEU A CA 1
ATOM 1410 C C . LEU A 1 180 ? 15.425 -6.497 -4.949 1.00 98.38 180 LEU A C 1
ATOM 1412 O O . LEU A 1 180 ? 16.545 -6.789 -4.537 1.00 98.38 180 LEU A O 1
ATOM 1416 N N . SER A 1 181 ? 15.005 -6.867 -6.162 1.00 98.44 181 SER A N 1
ATOM 1417 C CA . SER A 1 181 ? 15.839 -7.654 -7.074 1.00 98.44 181 SER A CA 1
ATOM 1418 C C . SER A 1 181 ? 17.105 -6.899 -7.497 1.00 98.44 181 SER A C 1
ATOM 1420 O O . SER A 1 181 ? 18.165 -7.509 -7.622 1.00 98.44 181 SER A O 1
ATOM 1422 N N . ILE A 1 182 ? 17.028 -5.573 -7.659 1.00 98.12 182 ILE A N 1
ATOM 1423 C CA . ILE A 1 182 ? 18.183 -4.713 -7.945 1.00 98.12 182 ILE A CA 1
ATOM 1424 C C . ILE A 1 182 ? 19.134 -4.686 -6.744 1.00 98.12 182 ILE A C 1
ATOM 1426 O O . ILE A 1 182 ? 20.329 -4.921 -6.921 1.00 98.12 182 ILE A O 1
ATOM 1430 N N . GLY A 1 183 ? 18.617 -4.482 -5.529 1.00 97.19 183 GLY A N 1
ATOM 1431 C CA . GLY A 1 183 ? 19.399 -4.504 -4.291 1.00 97.19 183 GLY A CA 1
ATOM 1432 C C . GLY A 1 183 ? 20.088 -5.849 -4.034 1.00 97.19 183 GLY A C 1
ATOM 1433 O O . GLY A 1 183 ? 21.186 -5.887 -3.486 1.00 97.19 183 GLY A O 1
ATOM 1434 N N . MET A 1 184 ? 19.490 -6.946 -4.504 1.00 98.06 184 MET A N 1
ATOM 1435 C CA . MET A 1 184 ? 20.069 -8.294 -4.477 1.00 98.06 184 MET A CA 1
ATOM 1436 C C . MET A 1 184 ? 21.095 -8.558 -5.596 1.00 98.06 184 MET A C 1
ATOM 1438 O O . MET A 1 184 ? 21.634 -9.660 -5.682 1.00 98.06 184 MET A O 1
ATOM 1442 N N . GLY A 1 185 ? 21.353 -7.596 -6.490 1.00 97.88 185 GLY A N 1
ATOM 1443 C CA . GLY A 1 185 ? 22.239 -7.777 -7.646 1.00 97.88 185 GLY A CA 1
ATOM 1444 C C . GLY A 1 185 ? 21.655 -8.664 -8.755 1.00 97.88 185 GLY A C 1
ATOM 1445 O O . GLY A 1 185 ? 22.395 -9.193 -9.582 1.00 97.88 185 GLY A O 1
ATOM 1446 N N . LYS A 1 186 ? 20.329 -8.841 -8.781 1.00 97.19 186 LYS A N 1
ATOM 1447 C CA . LYS A 1 186 ? 19.582 -9.750 -9.668 1.00 97.19 186 LYS A CA 1
ATOM 1448 C C . LYS A 1 186 ? 18.431 -9.015 -10.379 1.00 97.19 186 LYS A C 1
ATOM 1450 O O . LYS A 1 186 ? 17.277 -9.432 -10.261 1.00 97.19 186 LYS A O 1
ATOM 1455 N N . PRO A 1 187 ? 18.701 -7.924 -11.119 1.00 97.44 187 PRO A N 1
ATOM 1456 C CA . PRO A 1 187 ? 17.665 -7.033 -11.643 1.00 97.44 187 PRO A CA 1
ATOM 1457 C C . PRO A 1 187 ? 16.623 -7.788 -12.481 1.00 97.44 187 PRO A C 1
ATOM 1459 O O . PRO A 1 187 ? 16.949 -8.387 -13.506 1.00 97.44 187 PRO A O 1
ATOM 1462 N N . ALA A 1 188 ? 15.370 -7.758 -12.018 1.00 96.44 188 ALA A N 1
ATOM 1463 C CA . ALA A 1 188 ? 14.201 -8.406 -12.616 1.00 96.44 188 ALA A CA 1
ATOM 1464 C C . ALA A 1 188 ? 14.304 -9.936 -12.821 1.00 96.44 188 ALA A C 1
ATOM 1466 O O . ALA A 1 188 ? 13.504 -10.525 -13.552 1.00 96.44 188 ALA A O 1
ATOM 1467 N N . GLN A 1 189 ? 15.241 -10.619 -12.152 1.00 97.25 189 GLN A N 1
ATOM 1468 C CA . GLN A 1 189 ? 15.368 -12.080 -12.210 1.00 97.25 189 GLN A CA 1
ATOM 1469 C C . GLN A 1 189 ? 14.412 -12.757 -11.213 1.00 97.25 189 GLN A C 1
ATOM 1471 O O . GLN A 1 189 ? 14.824 -13.444 -10.284 1.00 97.25 189 GLN A O 1
ATOM 1476 N N . PHE A 1 190 ? 13.100 -12.589 -11.401 1.00 96.38 190 PHE A N 1
ATOM 1477 C CA . PHE A 1 190 ? 12.080 -13.025 -10.430 1.00 96.38 190 PHE A CA 1
ATOM 1478 C C . PHE A 1 190 ? 11.930 -14.547 -10.260 1.00 96.38 190 PHE A C 1
ATOM 1480 O O . PHE A 1 190 ? 11.220 -15.004 -9.364 1.00 96.38 190 PHE A O 1
ATOM 1487 N N . ASN A 1 191 ? 12.578 -15.334 -11.120 1.00 95.94 191 ASN A N 1
ATOM 1488 C CA . ASN A 1 191 ? 12.637 -16.793 -11.013 1.00 95.94 191 ASN A CA 1
ATOM 1489 C C . ASN A 1 191 ? 13.929 -17.290 -10.350 1.00 95.94 191 ASN A C 1
ATOM 1491 O O . ASN A 1 191 ? 14.090 -18.499 -10.187 1.00 95.94 191 ASN A O 1
ATOM 1495 N N . ASP A 1 192 ? 14.844 -16.389 -9.986 1.00 98.00 192 ASP A N 1
ATOM 1496 C CA . ASP A 1 192 ? 16.058 -16.758 -9.271 1.00 98.00 192 ASP A CA 1
ATOM 1497 C C . ASP A 1 192 ? 15.705 -17.364 -7.894 1.00 98.00 192 ASP A C 1
ATOM 1499 O O . ASP A 1 192 ? 14.867 -16.803 -7.173 1.00 98.00 192 ASP A O 1
ATOM 1503 N N . PRO A 1 193 ? 16.309 -18.505 -7.508 1.00 98.19 193 PRO A N 1
ATOM 1504 C CA . PRO A 1 193 ? 16.003 -19.162 -6.241 1.00 98.19 193 PRO A CA 1
ATOM 1505 C C . PRO A 1 193 ? 16.195 -18.275 -5.008 1.00 98.19 193 PRO A C 1
ATOM 1507 O O . PRO A 1 193 ? 15.397 -18.376 -4.078 1.00 98.19 193 PRO A O 1
ATOM 1510 N N . GLU A 1 194 ? 17.201 -17.397 -4.987 1.00 98.19 194 GLU A N 1
ATOM 1511 C CA . GLU A 1 194 ? 17.445 -16.505 -3.848 1.00 98.19 194 GLU A CA 1
ATOM 1512 C C . GLU A 1 194 ? 16.367 -15.424 -3.757 1.00 98.19 194 GLU A C 1
ATOM 1514 O O . GLU A 1 194 ? 15.873 -15.140 -2.666 1.00 98.19 194 GLU A O 1
ATOM 1519 N N . PHE A 1 195 ? 15.934 -14.867 -4.894 1.00 98.44 195 PHE A N 1
ATOM 1520 C CA . PHE A 1 195 ? 14.821 -13.913 -4.918 1.00 98.44 195 PHE A CA 1
ATOM 1521 C C . PHE A 1 195 ? 13.523 -14.562 -4.417 1.00 98.44 195 PHE A C 1
ATOM 1523 O O . PHE A 1 195 ? 12.821 -14.007 -3.571 1.00 98.44 195 PHE A O 1
ATOM 1530 N N . LEU A 1 196 ? 13.220 -15.777 -4.882 1.00 98.19 196 LEU A N 1
ATOM 1531 C CA . LEU A 1 196 ? 12.048 -16.526 -4.423 1.00 98.19 196 LEU A CA 1
ATOM 1532 C C . LEU A 1 196 ? 12.112 -16.833 -2.918 1.00 98.19 196 LEU A C 1
ATOM 1534 O O . LEU A 1 196 ? 11.090 -16.745 -2.236 1.00 98.19 196 LEU A O 1
ATOM 1538 N N . GLN A 1 197 ? 13.297 -17.153 -2.390 1.00 98.50 197 GLN A N 1
ATOM 1539 C CA . GLN A 1 197 ? 13.515 -17.346 -0.953 1.00 98.50 197 GLN A CA 1
ATOM 1540 C C . GLN A 1 197 ? 13.318 -16.048 -0.163 1.00 98.50 197 GLN A C 1
ATOM 1542 O O . GLN A 1 197 ? 12.687 -16.083 0.893 1.00 98.50 197 GLN A O 1
ATOM 1547 N N . ALA A 1 198 ? 13.787 -14.907 -0.674 1.00 98.69 198 ALA A N 1
ATOM 1548 C CA . ALA A 1 198 ? 13.575 -13.603 -0.048 1.00 98.69 198 ALA A CA 1
ATOM 1549 C C . ALA A 1 198 ? 12.079 -13.261 0.051 1.00 98.69 198 ALA A C 1
ATOM 1551 O O . ALA A 1 198 ? 11.584 -12.954 1.136 1.00 98.69 198 ALA A O 1
ATOM 1552 N N . VAL A 1 199 ? 11.331 -13.409 -1.047 1.00 98.75 199 VAL A N 1
ATOM 1553 C CA . VAL A 1 199 ? 9.873 -13.192 -1.062 1.00 98.75 199 VAL A CA 1
ATOM 1554 C C . VAL A 1 199 ? 9.159 -14.141 -0.093 1.00 98.75 199 VAL A C 1
ATOM 1556 O O . VAL A 1 199 ? 8.281 -13.718 0.663 1.00 98.75 199 VAL A O 1
ATOM 1559 N N . ALA A 1 200 ? 9.559 -15.417 -0.058 1.00 98.75 200 ALA A N 1
ATOM 1560 C CA . ALA A 1 200 ? 8.998 -16.398 0.868 1.00 98.75 200 ALA A CA 1
ATOM 1561 C C . ALA A 1 200 ? 9.303 -16.071 2.340 1.00 98.75 200 ALA A C 1
ATOM 1563 O O . ALA A 1 200 ? 8.431 -16.251 3.193 1.00 98.75 200 ALA A O 1
ATOM 1564 N N . ARG A 1 201 ? 10.505 -15.561 2.647 1.00 98.75 201 ARG A N 1
ATOM 1565 C CA . ARG A 1 201 ? 10.893 -15.113 3.994 1.00 98.75 201 ARG A CA 1
ATOM 1566 C C . ARG A 1 201 ? 10.015 -13.954 4.460 1.00 98.75 201 ARG A C 1
ATOM 1568 O O . ARG A 1 201 ? 9.481 -14.026 5.563 1.00 98.75 201 ARG A O 1
ATOM 1575 N N . VAL A 1 202 ? 9.797 -12.946 3.611 1.00 98.88 202 VAL A N 1
ATOM 1576 C CA . VAL A 1 202 ? 8.916 -11.809 3.934 1.00 98.88 202 VAL A CA 1
ATOM 1577 C C . VAL A 1 202 ? 7.486 -12.276 4.196 1.00 98.88 202 VAL A C 1
ATOM 1579 O O . VAL A 1 202 ? 6.898 -11.918 5.217 1.00 98.88 202 VAL A O 1
ATOM 1582 N N . LEU A 1 203 ? 6.943 -13.131 3.323 1.00 98.88 203 LEU A N 1
ATOM 1583 C CA . LEU A 1 203 ? 5.605 -13.695 3.505 1.00 98.88 203 LEU A CA 1
ATOM 1584 C C . LEU A 1 203 ? 5.489 -14.477 4.820 1.00 98.88 203 LEU A C 1
ATOM 1586 O O . LEU A 1 203 ? 4.506 -14.326 5.546 1.00 98.88 203 LEU A O 1
ATOM 1590 N N . LYS A 1 204 ? 6.486 -15.311 5.137 1.00 98.88 204 LYS A N 1
ATOM 1591 C CA . LYS A 1 204 ? 6.519 -16.084 6.382 1.00 98.88 204 LYS A CA 1
ATOM 1592 C C . LYS A 1 204 ? 6.551 -15.166 7.605 1.00 98.88 204 LYS A C 1
ATOM 1594 O O . LYS A 1 204 ? 5.745 -15.359 8.509 1.00 98.88 204 LYS A O 1
ATOM 1599 N N . ALA A 1 205 ? 7.423 -14.159 7.611 1.00 98.88 205 ALA A N 1
ATOM 1600 C CA . ALA A 1 205 ? 7.539 -13.204 8.710 1.00 98.88 205 ALA A CA 1
ATOM 1601 C C . ALA A 1 205 ? 6.213 -12.460 8.962 1.00 98.88 205 ALA A C 1
ATOM 1603 O O . ALA A 1 205 ? 5.776 -12.352 10.107 1.00 98.88 205 ALA A O 1
ATOM 1604 N N . CYS A 1 206 ? 5.520 -12.037 7.897 1.00 98.88 206 CYS A N 1
ATOM 1605 C CA . CYS A 1 206 ? 4.189 -11.427 8.000 1.00 98.88 206 CYS A CA 1
ATOM 1606 C C . CYS A 1 206 ? 3.163 -12.381 8.618 1.00 98.88 206 CYS A C 1
ATOM 1608 O O . CYS A 1 206 ? 2.465 -12.005 9.559 1.00 98.88 206 CYS A O 1
ATOM 1610 N N . LYS A 1 207 ? 3.101 -13.631 8.141 1.00 98.56 207 LYS A N 1
ATOM 1611 C CA . LYS A 1 207 ? 2.168 -14.640 8.666 1.00 98.56 207 LYS A CA 1
ATOM 1612 C C . LYS A 1 207 ? 2.417 -14.946 10.142 1.00 98.56 207 LYS A C 1
ATOM 1614 O O . LYS A 1 207 ? 1.464 -14.957 10.919 1.00 98.56 207 LYS A O 1
ATOM 1619 N N . ASP A 1 208 ? 3.673 -15.146 10.532 1.00 98.69 208 ASP A N 1
ATOM 1620 C CA . ASP A 1 208 ? 4.049 -15.446 11.919 1.00 98.69 208 ASP A CA 1
ATOM 1621 C C . ASP A 1 208 ? 3.678 -14.291 12.866 1.00 98.69 208 ASP A C 1
ATOM 1623 O O . ASP A 1 208 ? 3.156 -14.522 13.957 1.00 98.69 208 ASP A O 1
ATOM 1627 N N . ALA A 1 209 ? 3.870 -13.045 12.419 1.00 98.56 209 ALA A N 1
ATOM 1628 C CA . ALA A 1 209 ? 3.521 -11.834 13.166 1.00 98.56 209 ALA A CA 1
ATOM 1629 C C . ALA A 1 209 ? 2.043 -11.409 13.026 1.00 98.56 209 ALA A C 1
ATOM 1631 O O . ALA A 1 209 ? 1.635 -10.401 13.608 1.00 98.56 209 ALA A O 1
ATOM 1632 N N . LYS A 1 210 ? 1.229 -12.159 12.265 1.00 98.31 210 LYS A N 1
ATOM 1633 C CA . LYS A 1 210 ? -0.176 -11.839 11.944 1.00 98.31 210 LYS A CA 1
ATOM 1634 C C . LYS A 1 210 ? -0.345 -10.435 11.343 1.00 98.31 210 LYS A C 1
ATOM 1636 O O . LYS A 1 210 ? -1.267 -9.700 11.700 1.00 98.31 210 LYS A O 1
ATOM 1641 N N . LYS A 1 211 ? 0.565 -10.062 10.446 1.00 98.62 211 LYS A N 1
ATOM 1642 C CA . LYS A 1 211 ? 0.550 -8.809 9.682 1.00 98.62 211 LYS A CA 1
ATOM 1643 C C . LYS A 1 211 ? 0.203 -9.082 8.226 1.00 98.62 211 LYS A C 1
ATOM 1645 O O . LYS A 1 211 ? 0.477 -10.168 7.717 1.00 98.62 211 LYS A O 1
ATOM 1650 N N . PHE A 1 212 ? -0.372 -8.089 7.556 1.00 98.81 212 PHE A N 1
ATOM 1651 C CA . PHE A 1 212 ? -0.736 -8.230 6.150 1.00 98.81 212 PHE A CA 1
ATOM 1652 C C . PHE A 1 212 ? 0.495 -8.256 5.246 1.00 98.81 212 PHE A C 1
ATOM 1654 O O . PHE A 1 212 ? 1.501 -7.594 5.504 1.00 98.81 212 PHE A O 1
ATOM 1661 N N . SER A 1 213 ? 0.388 -8.985 4.145 1.00 98.81 213 SER A N 1
ATOM 1662 C CA . SER A 1 213 ? 1.425 -9.110 3.129 1.00 98.81 213 SER A CA 1
ATOM 1663 C C . SER A 1 213 ? 0.901 -8.658 1.768 1.00 98.81 213 SER A C 1
ATOM 1665 O O . SER A 1 213 ? -0.112 -9.157 1.270 1.00 98.81 213 SER A O 1
ATOM 1667 N N . PHE A 1 214 ? 1.610 -7.711 1.157 1.00 98.88 214 PHE A N 1
ATOM 1668 C CA . PHE A 1 214 ? 1.311 -7.164 -0.162 1.00 98.88 214 PHE A CA 1
ATOM 1669 C C . PHE A 1 214 ? 2.493 -7.349 -1.111 1.00 98.88 214 PHE A C 1
ATOM 1671 O O . PHE A 1 214 ? 3.646 -7.366 -0.683 1.00 98.88 214 PHE A O 1
ATOM 1678 N N . ILE A 1 215 ? 2.223 -7.450 -2.410 1.00 98.81 215 ILE A N 1
ATOM 1679 C CA . ILE A 1 215 ? 3.269 -7.503 -3.438 1.00 98.81 215 ILE A CA 1
ATOM 1680 C C . ILE A 1 215 ? 2.798 -6.867 -4.747 1.00 98.81 215 ILE A C 1
ATOM 1682 O O . ILE A 1 215 ? 1.636 -7.009 -5.138 1.00 98.81 215 ILE A O 1
ATOM 1686 N N . TYR A 1 216 ? 3.709 -6.179 -5.436 1.00 98.62 216 TYR A N 1
ATOM 1687 C CA . TYR A 1 216 ? 3.489 -5.737 -6.812 1.00 98.62 216 TYR A CA 1
ATOM 1688 C C . TYR A 1 216 ? 3.767 -6.857 -7.825 1.00 98.62 216 TYR A C 1
ATOM 1690 O O . TYR A 1 216 ? 4.697 -7.644 -7.667 1.00 98.62 216 TYR A O 1
ATOM 1698 N N . THR A 1 217 ? 2.998 -6.904 -8.912 1.00 97.25 217 THR A N 1
ATOM 1699 C CA . THR A 1 217 ? 3.235 -7.812 -10.041 1.00 97.25 217 THR A CA 1
ATOM 1700 C C . THR A 1 217 ? 2.993 -7.115 -11.370 1.00 97.25 217 THR A C 1
ATOM 1702 O O . THR A 1 217 ? 2.042 -6.354 -11.504 1.00 97.25 217 THR A O 1
ATOM 1705 N N . GLY A 1 218 ? 3.818 -7.402 -12.380 1.00 94.62 218 GLY A N 1
ATOM 1706 C CA . GLY A 1 218 ? 3.622 -6.864 -13.732 1.00 94.62 218 GLY A CA 1
ATOM 1707 C C . GLY A 1 218 ? 2.567 -7.611 -14.557 1.00 94.62 218 GLY A C 1
ATOM 1708 O O . GLY A 1 218 ? 2.163 -7.130 -15.615 1.00 94.62 218 GLY A O 1
ATOM 1709 N N . ASP A 1 219 ? 2.116 -8.782 -14.101 1.00 94.31 219 ASP A N 1
ATOM 1710 C CA . ASP A 1 219 ? 1.278 -9.684 -14.886 1.00 94.31 219 ASP A CA 1
ATOM 1711 C C . ASP A 1 219 ? 0.294 -10.516 -14.040 1.00 94.31 219 ASP A C 1
ATOM 1713 O O . ASP A 1 219 ? 0.477 -10.759 -12.843 1.00 94.31 219 ASP A O 1
ATOM 1717 N N . ASN A 1 220 ? -0.749 -11.007 -14.712 1.00 95.94 220 ASN A N 1
ATOM 1718 C CA . ASN A 1 220 ? -1.854 -11.732 -14.087 1.00 95.94 220 ASN A CA 1
ATOM 1719 C C . ASN A 1 220 ? -1.472 -13.136 -13.583 1.00 95.94 220 ASN A C 1
ATOM 1721 O O . ASN A 1 220 ? -2.120 -13.650 -12.668 1.00 95.94 220 ASN A O 1
ATOM 1725 N N . LEU A 1 221 ? -0.472 -13.793 -14.182 1.00 96.88 221 LEU A N 1
ATOM 1726 C CA . LEU A 1 221 ? -0.050 -15.135 -13.767 1.00 96.88 221 LEU A CA 1
ATOM 1727 C C . LEU A 1 221 ? 0.697 -15.056 -12.436 1.00 96.88 221 LEU A C 1
ATOM 1729 O O . LEU A 1 221 ? 0.385 -15.808 -11.510 1.00 96.88 221 LEU A O 1
ATOM 1733 N N . SER A 1 222 ? 1.611 -14.095 -12.311 1.00 96.31 222 SER A N 1
ATOM 1734 C CA . SER A 1 222 ? 2.310 -13.788 -11.064 1.00 96.31 222 SER A CA 1
ATOM 1735 C C . SER A 1 222 ? 1.333 -13.390 -9.958 1.00 96.31 222 SER A C 1
ATOM 1737 O O . SER A 1 222 ? 1.427 -13.914 -8.848 1.00 96.31 222 SER A O 1
ATOM 1739 N N . ALA A 1 223 ? 0.332 -12.553 -10.258 1.00 97.38 223 ALA A N 1
ATOM 1740 C CA . ALA A 1 223 ? -0.700 -12.184 -9.288 1.00 97.38 223 ALA A CA 1
ATOM 1741 C C . ALA A 1 223 ? -1.443 -13.412 -8.728 1.00 97.38 223 ALA A C 1
ATOM 1743 O O . ALA A 1 223 ? -1.544 -13.595 -7.512 1.00 97.38 223 ALA A O 1
ATOM 1744 N N . LYS A 1 224 ? -1.902 -14.316 -9.609 1.00 97.94 224 LYS A N 1
ATOM 1745 C CA . LYS A 1 224 ? -2.547 -15.579 -9.204 1.00 97.94 224 LYS A CA 1
ATOM 1746 C C . LYS A 1 224 ? -1.615 -16.456 -8.366 1.00 97.94 224 LYS A C 1
ATOM 1748 O O . LYS A 1 224 ? -2.055 -17.025 -7.366 1.00 97.94 224 LYS A O 1
ATOM 1753 N N . LYS A 1 225 ? -0.337 -16.548 -8.748 1.00 97.94 225 LYS A N 1
ATOM 1754 C CA . LYS A 1 225 ? 0.688 -17.308 -8.020 1.00 97.94 225 LYS A CA 1
ATOM 1755 C C . LYS A 1 225 ? 0.858 -16.787 -6.590 1.00 97.94 225 LYS A C 1
ATOM 1757 O O . LYS A 1 225 ? 0.813 -17.589 -5.661 1.00 97.94 225 LYS A O 1
ATOM 1762 N N . TYR A 1 226 ? 0.996 -15.478 -6.387 1.00 98.38 226 TYR A N 1
ATOM 1763 C CA . TYR A 1 226 ? 1.177 -14.919 -5.042 1.00 98.38 226 TYR A CA 1
ATOM 1764 C C . TYR A 1 226 ? -0.077 -15.044 -4.176 1.00 98.38 226 TYR A C 1
ATOM 1766 O O . TYR A 1 226 ? 0.018 -15.428 -3.009 1.00 98.38 226 TYR A O 1
ATOM 1774 N N . PHE A 1 227 ? -1.271 -14.877 -4.746 1.00 98.56 227 PHE A N 1
ATOM 1775 C CA . PHE A 1 227 ? -2.488 -15.221 -4.013 1.00 98.56 227 PHE A CA 1
ATOM 1776 C C . PHE A 1 227 ? -2.531 -16.698 -3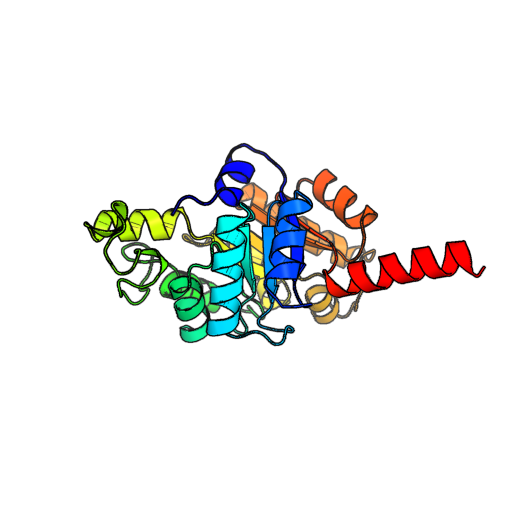.612 1.00 98.56 227 PHE A C 1
ATOM 1778 O O . PHE A 1 227 ? -2.985 -17.004 -2.510 1.00 98.56 227 PHE A O 1
ATOM 1785 N N . ALA A 1 228 ? -2.079 -17.626 -4.459 1.00 98.19 228 ALA A N 1
ATOM 1786 C CA . ALA A 1 228 ? -2.023 -19.050 -4.115 1.00 98.19 228 ALA A CA 1
ATOM 1787 C C . ALA A 1 228 ? -1.005 -19.351 -2.998 1.00 98.19 228 ALA A C 1
ATOM 1789 O O . ALA A 1 228 ? -1.248 -20.227 -2.174 1.00 98.19 228 ALA A O 1
ATOM 1790 N N . GLN A 1 229 ? 0.090 -18.589 -2.915 1.00 98.00 229 GLN A N 1
ATOM 1791 C CA . GLN A 1 229 ? 1.056 -18.662 -1.808 1.00 98.00 229 GLN A CA 1
ATOM 1792 C C . GLN A 1 229 ? 0.504 -18.080 -0.491 1.00 98.00 229 GLN A C 1
ATOM 1794 O O . GLN A 1 229 ? 1.008 -18.376 0.597 1.00 98.00 229 GLN A O 1
ATOM 1799 N N . GLY A 1 230 ? -0.569 -17.291 -0.574 1.00 98.25 230 GLY A N 1
ATOM 1800 C CA . GLY A 1 230 ? -1.284 -16.740 0.573 1.00 98.25 230 GLY A CA 1
ATOM 1801 C C . GLY A 1 230 ? -0.869 -15.322 0.937 1.00 98.25 230 GLY A C 1
ATOM 1802 O O . GLY A 1 230 ? -0.888 -15.007 2.120 1.00 98.25 230 GLY A O 1
ATOM 1803 N N . PHE A 1 231 ? -0.480 -14.508 -0.049 1.00 98.69 231 PHE A N 1
ATOM 1804 C CA . PHE A 1 231 ? -0.471 -13.054 0.112 1.00 98.69 231 PHE A CA 1
ATOM 1805 C C . PHE A 1 231 ? -1.899 -12.538 0.320 1.00 98.69 231 PHE A C 1
ATOM 1807 O O . PHE A 1 231 ? -2.834 -13.018 -0.334 1.00 98.69 231 PHE A O 1
ATOM 1814 N N . ASP A 1 232 ? -2.049 -11.555 1.204 1.00 98.75 232 ASP A N 1
ATOM 1815 C CA . ASP A 1 232 ? -3.335 -10.918 1.502 1.00 98.75 232 ASP A CA 1
ATOM 1816 C C . ASP A 1 232 ? -3.734 -9.963 0.377 1.00 98.75 232 ASP A C 1
ATOM 1818 O O . ASP A 1 232 ? -4.888 -9.953 -0.055 1.00 98.75 232 ASP A O 1
ATOM 1822 N N . GLY A 1 233 ? -2.760 -9.209 -0.143 1.00 98.62 233 GLY A N 1
ATOM 1823 C CA . GLY A 1 233 ? -2.967 -8.232 -1.199 1.00 98.62 233 GLY A CA 1
ATOM 1824 C C . GLY A 1 233 ? -1.992 -8.348 -2.365 1.00 98.62 233 GLY A C 1
ATOM 1825 O O . GLY A 1 233 ? -0.810 -8.638 -2.1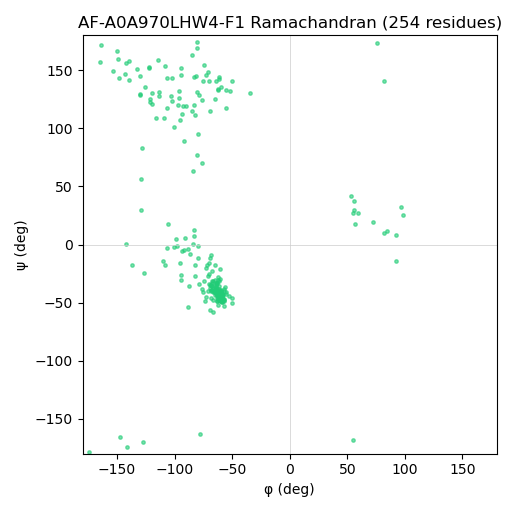96 1.00 98.62 233 GLY A O 1
ATOM 1826 N N . VAL A 1 234 ? -2.479 -8.069 -3.572 1.00 98.75 234 VAL A N 1
ATOM 1827 C CA . VAL A 1 234 ? -1.635 -7.930 -4.766 1.00 98.75 234 VAL A CA 1
ATOM 1828 C C . VAL A 1 234 ? -1.987 -6.634 -5.482 1.00 98.75 234 VAL A C 1
ATOM 1830 O O . VAL A 1 234 ? -3.157 -6.379 -5.764 1.00 98.75 234 VAL A O 1
ATOM 1833 N N . ALA A 1 235 ? -0.971 -5.833 -5.801 1.00 98.62 235 ALA A N 1
ATOM 1834 C CA . ALA A 1 235 ? -1.084 -4.749 -6.769 1.00 98.62 235 ALA A CA 1
ATOM 1835 C C . ALA A 1 235 ? -0.642 -5.282 -8.137 1.00 98.62 235 ALA A C 1
ATOM 1837 O O . ALA A 1 235 ? 0.523 -5.637 -8.322 1.00 98.62 235 ALA A O 1
ATOM 1838 N N . VAL A 1 236 ? -1.570 -5.401 -9.082 1.00 97.69 236 VAL A N 1
ATOM 1839 C CA . VAL A 1 236 ? -1.283 -5.901 -10.427 1.00 97.69 236 VAL A CA 1
ATOM 1840 C C . VAL A 1 236 ? -1.207 -4.741 -11.406 1.00 97.69 236 VAL A C 1
ATOM 1842 O O . VAL A 1 236 ? -2.165 -3.992 -11.564 1.00 97.69 236 VAL A O 1
ATOM 1845 N N . ASN A 1 237 ? -0.073 -4.634 -12.093 1.00 95.81 237 ASN A N 1
ATOM 1846 C CA . ASN A 1 237 ? 0.182 -3.646 -13.131 1.00 95.81 237 ASN A CA 1
ATOM 1847 C C . ASN A 1 237 ? -0.043 -2.191 -12.650 1.00 95.81 237 ASN A C 1
ATOM 1849 O O . ASN A 1 237 ? -0.151 -1.900 -11.453 1.00 95.81 237 ASN A O 1
ATOM 1853 N N . PHE A 1 238 ? -0.075 -1.264 -13.600 1.00 96.50 238 PHE A N 1
ATOM 1854 C CA . PHE A 1 238 ? -0.521 0.100 -13.377 1.00 96.50 238 PHE A CA 1
ATOM 1855 C C . PHE A 1 238 ? -1.492 0.527 -14.477 1.00 96.50 238 PHE A C 1
ATOM 1857 O O . PHE A 1 238 ? -1.451 0.048 -15.614 1.00 96.50 238 PHE A O 1
ATOM 1864 N N . ASP A 1 239 ? -2.394 1.427 -14.113 1.00 96.25 239 ASP A N 1
ATOM 1865 C CA . ASP A 1 239 ? -3.504 1.906 -14.934 1.00 96.25 239 ASP A CA 1
ATOM 1866 C C . ASP A 1 239 ? -3.101 2.362 -16.348 1.00 96.25 239 ASP A C 1
ATOM 1868 O O . ASP A 1 239 ? -3.733 1.960 -17.327 1.00 96.25 239 ASP A O 1
ATOM 1872 N N . ALA A 1 240 ? -2.029 3.144 -16.486 1.00 96.06 240 ALA A N 1
ATOM 1873 C CA . ALA A 1 240 ? -1.577 3.650 -17.778 1.00 96.06 240 ALA A CA 1
ATOM 1874 C C . ALA A 1 240 ? -1.098 2.519 -18.706 1.00 96.06 240 ALA A C 1
ATOM 1876 O O . ALA A 1 240 ? -1.432 2.511 -19.893 1.00 96.06 240 ALA A O 1
ATOM 1877 N N . ALA A 1 241 ? -0.380 1.519 -18.183 1.00 96.12 241 ALA A N 1
ATOM 1878 C CA . ALA A 1 241 ? 0.017 0.354 -18.970 1.00 96.12 241 ALA A CA 1
ATOM 1879 C C . ALA A 1 241 ? -1.189 -0.496 -19.385 1.00 96.12 241 ALA A C 1
ATOM 1881 O O . ALA A 1 241 ? -1.255 -0.935 -20.536 1.00 96.12 241 ALA A O 1
ATOM 1882 N N . ILE A 1 242 ? -2.166 -0.691 -18.495 1.00 96.62 242 ILE A N 1
ATOM 1883 C CA . ILE A 1 242 ? -3.413 -1.390 -18.831 1.00 96.62 242 ILE A CA 1
ATOM 1884 C C . ILE A 1 242 ? -4.168 -0.655 -19.943 1.00 96.62 242 ILE A C 1
ATOM 1886 O O . ILE A 1 242 ? -4.567 -1.285 -20.923 1.00 96.62 242 ILE A O 1
ATOM 1890 N N . PHE A 1 243 ? -4.300 0.669 -19.842 1.00 97.19 243 PHE A N 1
ATOM 1891 C CA . PHE A 1 243 ? -4.956 1.494 -20.855 1.00 97.19 243 PHE A CA 1
ATOM 1892 C C . PHE A 1 243 ? -4.277 1.365 -22.226 1.00 97.19 243 PHE A C 1
ATOM 1894 O O . PHE A 1 243 ? -4.935 1.071 -23.227 1.00 97.19 243 PHE A O 1
ATOM 1901 N N . ILE A 1 244 ? -2.948 1.506 -22.274 1.00 97.69 244 ILE A N 1
ATOM 1902 C CA . ILE A 1 244 ? -2.163 1.359 -23.508 1.00 97.69 244 ILE A CA 1
ATOM 1903 C C . ILE A 1 244 ? -2.338 -0.044 -24.102 1.00 97.69 244 ILE A C 1
ATOM 1905 O O . ILE A 1 244 ? -2.562 -0.187 -25.307 1.00 97.69 244 ILE A O 1
ATOM 1909 N N . ASN A 1 245 ? -2.242 -1.086 -23.276 1.00 97.00 245 ASN A N 1
ATOM 1910 C CA . ASN A 1 245 ? -2.321 -2.468 -23.739 1.00 97.00 245 ASN A CA 1
ATOM 1911 C C . ASN A 1 245 ? -3.719 -2.835 -24.250 1.00 97.00 245 ASN A C 1
ATOM 1913 O O . ASN A 1 245 ? -3.818 -3.561 -25.239 1.00 97.00 245 ASN A O 1
ATOM 1917 N N . ALA A 1 246 ? -4.783 -2.296 -23.650 1.00 97.25 246 ALA A N 1
ATOM 1918 C CA . ALA A 1 246 ? -6.148 -2.497 -24.129 1.00 97.25 246 ALA A CA 1
ATOM 1919 C C . ALA A 1 246 ? -6.337 -1.944 -25.552 1.00 97.25 246 ALA A C 1
ATOM 1921 O O . ALA A 1 246 ? -6.806 -2.659 -26.436 1.00 97.25 246 ALA A O 1
ATOM 1922 N N . TYR A 1 247 ? -5.891 -0.711 -25.821 1.00 98.38 247 TYR A N 1
ATOM 1923 C CA . TYR A 1 247 ? -5.962 -0.150 -27.175 1.00 98.38 247 TYR A CA 1
ATOM 1924 C C . TYR A 1 247 ? -5.051 -0.869 -28.167 1.00 98.38 247 TYR A C 1
ATOM 1926 O O . TYR A 1 247 ? -5.443 -1.066 -29.315 1.00 98.38 247 TYR A O 1
ATOM 1934 N N . ARG A 1 248 ? -3.855 -1.302 -27.748 1.00 98.25 248 ARG A N 1
ATOM 1935 C CA . ARG A 1 248 ? -2.980 -2.122 -28.602 1.00 98.25 248 ARG A CA 1
ATOM 1936 C C . ARG A 1 248 ? -3.649 -3.432 -29.011 1.00 98.25 248 ARG A C 1
ATOM 1938 O O . ARG A 1 248 ? -3.528 -3.813 -30.169 1.00 98.25 248 ARG A O 1
ATOM 1945 N N . ALA A 1 249 ? -4.365 -4.088 -28.098 1.00 98.06 249 ALA A N 1
ATOM 1946 C CA . ALA A 1 249 ? -5.110 -5.305 -28.408 1.00 98.06 249 ALA A CA 1
ATOM 1947 C C . ALA A 1 249 ? -6.221 -5.046 -29.439 1.00 98.06 249 ALA A C 1
ATOM 1949 O O . ALA A 1 249 ? -6.290 -5.763 -30.432 1.00 98.06 249 ALA A O 1
ATOM 1950 N N . ILE A 1 250 ? -7.004 -3.973 -29.266 1.00 98.38 250 ILE A N 1
ATOM 1951 C CA . ILE A 1 250 ? -8.042 -3.561 -30.229 1.00 98.38 250 ILE A CA 1
ATOM 1952 C C . ILE A 1 250 ? -7.430 -3.265 -31.606 1.00 98.38 250 ILE A C 1
ATOM 1954 O O . ILE A 1 250 ? -7.938 -3.711 -32.629 1.00 98.38 250 ILE A O 1
ATOM 1958 N N . ILE A 1 251 ? -6.326 -2.511 -31.648 1.00 98.44 251 ILE A N 1
ATOM 1959 C CA . ILE A 1 251 ? -5.640 -2.176 -32.903 1.00 98.44 251 ILE A CA 1
ATOM 1960 C C . ILE A 1 251 ? -5.162 -3.442 -33.605 1.00 98.44 251 ILE A C 1
ATOM 1962 O O . ILE A 1 251 ? -5.355 -3.554 -34.812 1.00 98.44 251 ILE A O 1
ATOM 1966 N N . LYS A 1 252 ? -4.553 -4.366 -32.856 1.00 98.19 252 LYS A N 1
ATOM 1967 C CA . LYS A 1 252 ? -4.083 -5.641 -33.385 1.00 98.19 252 LYS A CA 1
ATOM 1968 C C . LYS A 1 252 ? -5.234 -6.438 -33.992 1.00 98.19 252 LYS A C 1
ATOM 1970 O O . LYS A 1 252 ? -5.131 -6.830 -35.136 1.00 98.19 252 LYS A O 1
ATOM 1975 N N . GLU A 1 253 ? -6.341 -6.594 -33.273 1.00 97.88 253 GLU A N 1
ATOM 1976 C CA . GLU A 1 253 ? -7.515 -7.338 -33.753 1.00 97.88 253 GLU A CA 1
ATOM 1977 C C . GLU A 1 253 ? -8.152 -6.733 -35.018 1.00 97.88 253 GLU A C 1
ATOM 1979 O O . GLU A 1 253 ? -8.709 -7.455 -35.838 1.00 97.88 253 GLU A O 1
ATOM 1984 N N . ILE A 1 254 ? -8.080 -5.408 -35.187 1.00 98.06 254 ILE A N 1
ATOM 1985 C CA . ILE A 1 254 ? -8.669 -4.718 -36.344 1.00 98.06 254 ILE A CA 1
ATOM 1986 C C . ILE A 1 254 ? -7.712 -4.662 -37.544 1.00 98.06 254 ILE A C 1
ATOM 1988 O O . ILE A 1 254 ? -8.173 -4.665 -38.687 1.00 98.06 254 ILE A O 1
ATOM 1992 N N . LYS A 1 255 ? -6.402 -4.507 -37.310 1.00 96.56 255 LYS A N 1
ATOM 1993 C CA . LYS A 1 255 ? -5.417 -4.192 -38.361 1.00 96.56 255 LYS A CA 1
ATOM 1994 C C . LYS A 1 255 ? -4.478 -5.341 -38.735 1.00 96.56 255 LYS A C 1
ATOM 1996 O O . LYS A 1 255 ? -3.839 -5.221 -39.780 1.00 96.56 255 LYS A O 1
ATOM 2001 N N . GLU A 1 256 ? -4.352 -6.379 -37.909 1.00 88.69 256 GLU A N 1
ATOM 2002 C CA . GLU A 1 256 ? -3.497 -7.560 -38.138 1.00 88.69 256 GLU A CA 1
ATOM 2003 C C . GLU A 1 256 ? -4.340 -8.834 -38.241 1.00 88.69 256 GLU A C 1
ATOM 2005 O O . GLU A 1 256 ? -4.060 -9.628 -39.167 1.00 88.69 256 GLU A O 1
#

Mean predicted aligned error: 2.61 Å

Nearest PDB structures (foldseek):
  4tv5-assembly1_A  TM=9.442E-01  e=4.106E-23  Staphylococcus aureus subsp. aureus str. Newman
  7o5w-assembly1_BBB  TM=9.289E-01  e=8.943E-22  Rhizorhabdus wittichii RW1
  7nr1-assembly1_A  TM=9.331E-01  e=2.139E-21  Rhizorhabdus wittichii RW1
  3qz6-assembly1_A  TM=9.244E-01  e=5.300E-22  Desulfitobacterium hafniense DCB-2
  7o9r-assembly1_BBB  TM=9.270E-01  e=9.697E-21  Rhizorhabdus wittichii RW1

Sequence (256 aa):
MKNKLKEKMLSGGKVLGTFFQLGGNTAVECLGISGLDFFIIDTEHGPFDVETSMDFIRTAELRNITPLVRVKDVSRPSILKMLDVGAKGLIVPCVDTVEQVRNLVEWSKYYPMGKRGFFTARPAGYGFEEYAQNLDNYFKVCNDETLLIPQCETMGFLNNIEEIVNIEGVDGIFIGPYDLSIGMGKPAQFNDPEFLQAVARVLKACKDAKKFSFIYTGDNLSAKKYFAQGFDGVAVNFDAAIFINAYRAIIKEIKE

Radius of gyration: 18.08 Å; Cα contacts (8 Å, |Δi|>4): 501; cha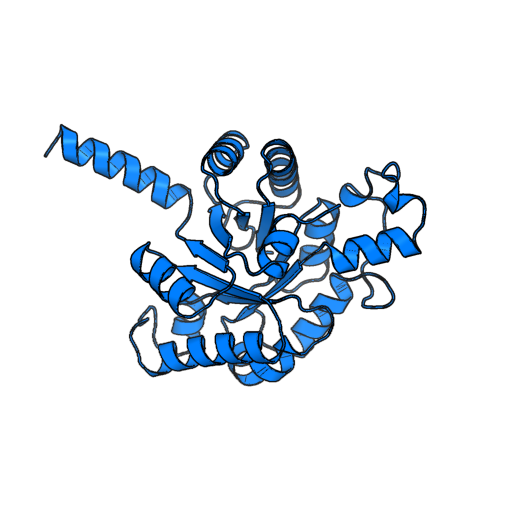ins: 1; bounding box: 41×39×61 Å

Foldseek 3Di:
DAAPLLVCVVVVHAFEEAEEAPADLVLLLVRLVVPHQEYEDEPQPHPDDLVSLLSSCVSNVVSNHAYEYAFNALDLCSQQSNVLSPHQEYEHPPDQALVSLQVSQQSQADPPRHPHDDDCGVVCVNVPNPLSVDPVSVRVCSLVRYAYEYEDQAPSCLVCLLVSLLRPSHQYYEYPLQSNCVNVVRHPVCVDPVSVVSLVSNVVSCVVNVHAYEYEDADDVVVVVVVVVPHRYYHYYYDVVVVVVVVVVVCVVVPD

Solvent-accessible surface area (backbone atoms only — not comparable to full-atom values): 13137 Å² total; per-residue (Å²): 125,86,38,67,56,60,54,40,42,77,73,72,38,74,41,46,27,26,38,42,62,71,63,63,56,70,52,44,46,52,46,28,69,69,69,39,46,32,36,28,44,30,34,59,87,27,97,45,51,67,69,61,48,30,52,45,37,56,44,18,60,79,42,76,21,39,41,29,31,32,34,62,47,90,44,61,65,47,47,41,50,44,48,43,49,45,43,44,22,39,35,34,42,92,38,43,50,64,65,56,54,54,50,49,27,29,34,68,21,32,66,92,78,20,66,30,87,86,72,60,35,58,68,22,54,64,50,68,32,77,61,38,73,41,68,69,55,30,29,49,51,51,49,74,34,41,41,34,22,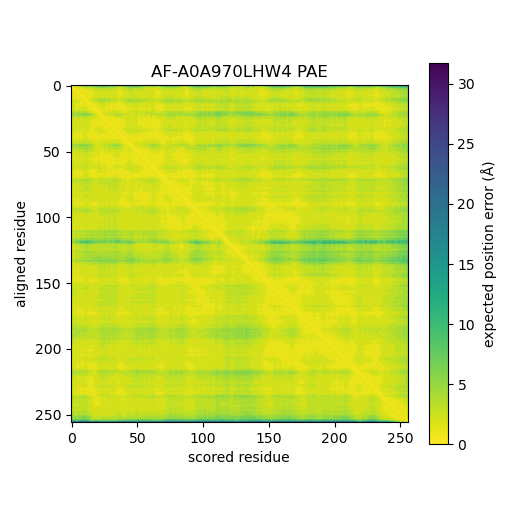50,24,44,27,32,58,49,28,59,74,41,39,68,61,50,53,62,39,81,69,49,46,28,40,29,36,39,58,56,52,28,24,44,61,69,75,38,69,73,46,74,82,38,68,67,53,46,48,51,56,50,49,53,51,48,39,20,57,77,58,74,28,43,31,34,36,60,27,86,43,72,67,59,43,53,50,44,49,73,76,62,41,38,30,35,30,46,40,38,51,52,61,52,54,53,50,54,54,51,50,54,48,42,74,75,76,110

pLDDT: mean 97.55, std 1.67, range [85.25, 98.94]

Secondary structure (DSSP, 8-state):
---HHHHHHHTT--EEEEEE-S-SHHHHHHHHHTT-SEEEEESSSSS--HHHHHHHHHHHHHTT-EEEEE-SSSSHHHHHHHHHTT-SEEEE-S--SHHHHHHHHHHHSPTTT--PPP---GGGGGGTSGGGSSHHHHHHHHHHHSEEEEEE-SHHHHHTHHHHHTSTT--EEEE-HHHHHHHTT-TT-TT-HHHHHHHHHHHHHHHHTT-EEEEEESSHHHHHHHHHHT-SEEEEEEHHHHHHHHHHHHHHHHH-